Protein AF-A0A3P8K5X1-F1 (afdb_monomer)

Structure (mmCIF, N/CA/C/O backbone):
data_AF-A0A3P8K5X1-F1
#
_entry.id   AF-A0A3P8K5X1-F1
#
loop_
_atom_site.group_PDB
_atom_site.id
_atom_site.type_symbol
_atom_site.label_atom_id
_atom_site.label_alt_id
_atom_site.label_comp_id
_atom_site.label_asym_id
_atom_site.label_entity_id
_atom_site.label_seq_id
_atom_site.pdbx_PDB_ins_code
_atom_site.Cartn_x
_atom_site.Cartn_y
_atom_site.Cartn_z
_atom_site.occupancy
_atom_site.B_iso_or_equiv
_atom_site.auth_seq_id
_atom_site.auth_comp_id
_atom_site.auth_asym_id
_atom_site.auth_atom_id
_atom_site.pdbx_PDB_model_num
ATOM 1 N N . MET A 1 1 ? 12.702 11.912 -9.765 1.00 84.62 1 MET A N 1
ATOM 2 C CA . MET A 1 1 ? 12.575 10.573 -9.159 1.00 84.62 1 MET A CA 1
ATOM 3 C C . MET A 1 1 ? 11.385 10.534 -8.195 1.00 84.62 1 MET A C 1
ATOM 5 O O . MET A 1 1 ? 11.272 11.452 -7.387 1.00 84.62 1 MET A O 1
ATOM 9 N N . LEU A 1 2 ? 10.455 9.578 -8.357 1.00 95.38 2 LEU A N 1
ATOM 10 C CA . LEU A 1 2 ? 9.297 9.379 -7.460 1.00 95.38 2 LEU A CA 1
ATOM 11 C C . LEU A 1 2 ? 9.594 8.255 -6.462 1.00 95.38 2 LEU A C 1
ATOM 13 O O . LEU A 1 2 ? 9.738 8.547 -5.280 1.00 95.38 2 LEU A O 1
ATOM 17 N N . ILE A 1 3 ? 9.732 7.032 -6.980 1.00 97.38 3 ILE A N 1
ATOM 18 C CA . ILE A 1 3 ? 10.021 5.813 -6.221 1.00 97.38 3 ILE A CA 1
ATOM 19 C C . ILE A 1 3 ? 11.475 5.850 -5.735 1.00 97.38 3 ILE A C 1
ATOM 21 O O . ILE A 1 3 ? 12.372 6.230 -6.494 1.00 97.38 3 ILE A O 1
ATOM 25 N N . ARG A 1 4 ? 11.687 5.474 -4.476 1.00 96.00 4 ARG A N 1
ATOM 26 C CA . ARG A 1 4 ? 12.969 5.297 -3.794 1.00 96.00 4 ARG A CA 1
ATOM 27 C C . ARG A 1 4 ? 12.962 3.920 -3.146 1.00 96.00 4 ARG A C 1
ATOM 29 O O . ARG A 1 4 ? 12.128 3.655 -2.287 1.00 96.00 4 ARG A O 1
ATOM 36 N N . LEU A 1 5 ? 13.900 3.075 -3.555 1.00 95.44 5 LEU A N 1
ATOM 37 C CA . LEU A 1 5 ? 14.100 1.748 -2.985 1.00 95.44 5 LEU A CA 1
ATOM 38 C C . LEU A 1 5 ? 15.454 1.725 -2.285 1.00 95.44 5 LEU A C 1
ATOM 40 O O . LEU A 1 5 ? 16.477 2.010 -2.908 1.00 95.44 5 LEU A O 1
ATOM 44 N N . TRP A 1 6 ? 15.446 1.402 -0.995 1.00 92.69 6 TRP A N 1
ATOM 45 C CA . TRP A 1 6 ? 16.658 1.050 -0.270 1.00 92.69 6 TRP A CA 1
ATOM 46 C C . TRP A 1 6 ? 16.921 -0.437 -0.502 1.00 92.69 6 TRP A C 1
ATOM 48 O O . TRP A 1 6 ? 16.157 -1.279 -0.034 1.00 92.69 6 TRP A O 1
ATOM 58 N N . LEU A 1 7 ? 17.982 -0.760 -1.239 1.00 94.00 7 LEU A N 1
ATOM 59 C CA . LEU A 1 7 ? 18.417 -2.139 -1.445 1.00 94.00 7 LEU A CA 1
ATOM 60 C C . LEU A 1 7 ? 19.593 -2.443 -0.520 1.00 94.00 7 LEU A C 1
ATOM 62 O O . LEU A 1 7 ? 20.529 -1.654 -0.421 1.00 94.00 7 LEU A O 1
ATOM 66 N N . ASP A 1 8 ? 19.536 -3.594 0.138 1.00 92.25 8 ASP A N 1
ATOM 67 C CA . ASP A 1 8 ? 20.637 -4.140 0.927 1.00 92.25 8 ASP A CA 1
ATOM 68 C C . ASP A 1 8 ? 21.119 -5.453 0.293 1.00 92.25 8 ASP A C 1
ATOM 70 O O . ASP A 1 8 ? 20.457 -6.030 -0.577 1.00 92.25 8 ASP A O 1
ATOM 74 N N . LYS A 1 9 ? 22.287 -5.931 0.719 1.00 94.00 9 LYS A N 1
ATOM 75 C CA . LYS A 1 9 ? 22.828 -7.225 0.304 1.00 94.00 9 LYS A CA 1
ATOM 76 C C . LYS A 1 9 ? 21.883 -8.367 0.684 1.00 94.00 9 LYS A C 1
ATOM 78 O O . LYS A 1 9 ? 21.103 -8.278 1.635 1.00 94.00 9 LYS A O 1
ATOM 83 N N . VAL A 1 10 ? 22.002 -9.475 -0.042 1.00 93.56 10 VAL A N 1
ATOM 84 C CA . VAL A 1 10 ? 21.248 -10.699 0.243 1.00 93.56 10 VAL A CA 1
ATOM 85 C C . VAL A 1 10 ? 21.581 -11.193 1.655 1.00 93.56 10 VAL A C 1
ATOM 87 O O . VAL A 1 10 ? 22.742 -11.446 1.967 1.00 93.56 10 VAL A O 1
ATOM 90 N N . GLN A 1 11 ? 20.556 -11.328 2.498 1.00 93.44 11 GLN A N 1
ATOM 91 C CA . GLN A 1 11 ? 20.700 -11.766 3.894 1.00 93.44 11 GLN A CA 1
ATOM 92 C C . GLN A 1 11 ? 20.500 -13.282 4.056 1.00 93.44 11 GLN A C 1
ATOM 94 O O . GLN A 1 11 ? 21.113 -13.905 4.919 1.00 93.44 11 GLN A O 1
ATOM 99 N N . ASP A 1 12 ? 19.647 -13.890 3.223 1.00 96.62 12 ASP A N 1
ATOM 100 C CA . ASP A 1 12 ? 19.344 -15.321 3.294 1.00 96.62 12 ASP A CA 1
ATOM 101 C C . ASP A 1 12 ? 20.444 -16.180 2.642 1.00 96.62 12 ASP A C 1
ATOM 103 O O . ASP A 1 12 ? 20.863 -15.934 1.507 1.00 96.62 12 ASP A O 1
ATOM 107 N N . LYS A 1 13 ? 20.889 -17.230 3.347 1.00 95.56 13 LYS A N 1
ATOM 108 C CA . LYS A 1 13 ? 21.985 -18.113 2.908 1.00 95.56 13 LYS A CA 1
ATOM 109 C C . LYS A 1 13 ? 21.650 -18.866 1.618 1.00 95.56 13 LYS A C 1
ATOM 111 O O . LYS A 1 13 ? 22.538 -19.073 0.788 1.00 95.56 13 LYS A O 1
ATOM 116 N N . THR A 1 14 ? 20.403 -19.299 1.452 1.00 95.81 14 THR A N 1
ATOM 117 C CA . THR A 1 14 ? 19.963 -20.081 0.287 1.00 95.81 14 THR A CA 1
ATOM 118 C C . THR A 1 14 ? 19.894 -19.196 -0.951 1.00 95.81 14 THR A C 1
ATOM 120 O O . THR A 1 14 ? 20.406 -19.575 -2.008 1.00 95.81 14 THR A O 1
ATOM 123 N N . ASN A 1 15 ? 19.350 -17.988 -0.806 1.00 94.75 15 ASN A N 1
ATOM 124 C CA . ASN A 1 15 ? 19.333 -16.976 -1.859 1.00 94.75 15 ASN A CA 1
ATOM 125 C C . ASN A 1 15 ? 20.752 -16.551 -2.244 1.00 94.75 15 ASN A C 1
ATOM 127 O O . ASN A 1 15 ? 21.066 -16.485 -3.429 1.00 94.75 15 ASN A O 1
ATOM 131 N N . PHE A 1 16 ? 21.640 -16.347 -1.265 1.00 95.62 16 PHE A N 1
ATOM 132 C CA . PHE A 1 16 ? 23.034 -15.992 -1.531 1.00 95.62 16 PHE A CA 1
ATOM 133 C C . PHE A 1 16 ? 23.770 -17.103 -2.290 1.00 95.62 16 PHE A C 1
ATOM 135 O O . PHE A 1 16 ? 24.444 -16.836 -3.283 1.00 95.62 16 PHE A O 1
ATOM 142 N N . ARG A 1 17 ? 23.589 -18.368 -1.883 1.00 94.94 17 ARG A N 1
ATOM 143 C CA . ARG A 1 17 ? 24.139 -19.521 -2.612 1.00 94.94 17 ARG A CA 1
ATOM 144 C C . ARG A 1 17 ? 23.609 -19.587 -4.045 1.00 94.94 17 ARG A C 1
ATOM 146 O O . ARG A 1 17 ? 24.391 -19.824 -4.957 1.00 94.94 17 ARG A O 1
ATOM 153 N N . SER A 1 18 ? 22.308 -19.391 -4.239 1.00 94.38 18 SER A N 1
ATOM 154 C CA . SER A 1 18 ? 21.679 -19.452 -5.565 1.00 94.38 18 SER A CA 1
ATOM 155 C C . SER A 1 18 ? 22.166 -18.324 -6.475 1.00 94.38 18 SER A C 1
ATOM 157 O O . SER A 1 18 ? 22.470 -18.577 -7.634 1.00 94.38 18 SER A O 1
ATOM 159 N N . MET A 1 19 ? 22.328 -17.113 -5.933 1.00 94.12 19 MET A N 1
ATOM 160 C CA . MET A 1 19 ? 22.899 -15.964 -6.642 1.00 94.12 19 MET A CA 1
ATOM 161 C C . MET A 1 19 ? 24.331 -16.247 -7.116 1.00 94.12 19 MET A C 1
ATOM 163 O O . MET A 1 19 ? 24.643 -16.003 -8.274 1.00 94.12 19 MET A O 1
ATOM 167 N N . LEU A 1 20 ? 25.189 -16.808 -6.255 1.00 93.31 20 LEU A N 1
ATOM 168 C CA . LEU A 1 20 ? 26.582 -17.119 -6.609 1.00 93.31 20 LEU A CA 1
ATOM 169 C C . LEU A 1 20 ? 26.726 -18.254 -7.630 1.00 93.31 20 LEU A C 1
ATOM 171 O O . LEU A 1 20 ? 27.708 -18.295 -8.363 1.00 93.31 20 LEU A O 1
ATOM 175 N N . LEU A 1 21 ? 25.789 -19.203 -7.636 1.00 93.75 21 LEU A N 1
ATOM 176 C CA . LEU A 1 21 ? 25.808 -20.356 -8.538 1.00 93.75 21 LEU A CA 1
ATOM 177 C C . LEU A 1 21 ? 24.990 -20.128 -9.816 1.00 93.75 21 LEU A C 1
ATOM 179 O O . LEU A 1 21 ? 24.905 -21.039 -10.641 1.00 93.75 21 LEU A O 1
ATOM 183 N N . SER A 1 22 ? 24.368 -18.956 -9.972 1.00 88.69 22 SER A N 1
ATOM 184 C CA . SER A 1 22 ? 23.556 -18.640 -11.143 1.00 88.69 22 SER A CA 1
ATOM 185 C C . SER A 1 22 ? 24.415 -18.675 -12.406 1.00 88.69 22 SER A C 1
ATOM 187 O O . SER A 1 22 ? 25.431 -17.995 -12.501 1.00 88.69 22 SER A O 1
ATOM 189 N N . GLN A 1 23 ? 23.991 -19.476 -13.383 1.00 82.88 23 GLN A N 1
ATOM 190 C CA . GLN A 1 23 ? 24.586 -19.533 -14.724 1.00 82.88 23 GLN A CA 1
ATOM 191 C C . GLN A 1 23 ? 23.787 -18.707 -15.738 1.00 82.88 23 GLN A C 1
ATOM 193 O O . GLN A 1 23 ? 24.008 -18.816 -16.942 1.00 82.88 23 GLN A O 1
ATOM 198 N N . GLN A 1 24 ? 22.811 -17.931 -15.266 1.00 83.69 24 GLN A N 1
ATOM 199 C CA . GLN A 1 24 ? 21.985 -17.109 -16.132 1.00 83.69 24 GLN A CA 1
ATOM 200 C C . GLN A 1 24 ? 22.828 -15.965 -16.701 1.00 83.69 24 GLN A C 1
ATOM 202 O O . GLN A 1 24 ? 23.460 -15.225 -15.952 1.00 83.69 24 GLN A O 1
ATOM 207 N N . ASP A 1 25 ? 22.836 -15.831 -18.026 1.00 86.31 25 ASP A N 1
ATOM 208 C CA . ASP A 1 25 ? 23.504 -14.719 -18.695 1.00 86.31 25 ASP A CA 1
ATOM 209 C C . ASP A 1 25 ? 22.714 -13.427 -18.461 1.00 86.31 25 ASP A C 1
ATOM 211 O O . ASP A 1 25 ? 21.602 -13.268 -18.975 1.00 86.31 25 ASP A O 1
ATOM 215 N N . GLU A 1 26 ? 23.295 -12.507 -17.691 1.00 85.69 26 GLU A N 1
ATOM 216 C CA . GLU A 1 26 ? 22.693 -11.213 -17.354 1.00 85.69 26 GLU A CA 1
ATOM 217 C C . GLU A 1 26 ? 22.470 -10.312 -18.580 1.00 85.69 26 GLU A C 1
ATOM 219 O O . GLU A 1 26 ? 21.632 -9.414 -18.528 1.00 85.69 26 GLU A O 1
ATOM 224 N N . ASN A 1 27 ? 23.179 -10.555 -19.690 1.00 89.12 27 ASN A N 1
ATOM 225 C CA . ASN A 1 27 ? 23.036 -9.770 -20.920 1.00 89.12 27 ASN A CA 1
ATOM 226 C C . ASN A 1 27 ? 22.017 -10.365 -21.901 1.00 89.12 27 ASN A C 1
ATOM 228 O O . ASN A 1 27 ? 21.665 -9.725 -22.895 1.00 89.12 27 ASN A O 1
ATOM 232 N N . SER A 1 28 ? 21.544 -11.586 -21.646 1.00 91.94 28 SER A N 1
ATOM 233 C CA . SER A 1 28 ? 20.501 -12.211 -22.454 1.00 91.94 28 SER A CA 1
ATOM 234 C C . SER A 1 28 ? 19.132 -11.626 -22.103 1.00 91.94 28 SER A C 1
ATOM 236 O O . SER A 1 28 ? 18.877 -11.285 -20.952 1.00 91.94 28 SER A O 1
ATOM 238 N N . ASN A 1 29 ? 18.230 -11.497 -23.082 1.00 90.75 29 ASN A N 1
ATOM 239 C CA . ASN A 1 29 ? 16.860 -11.058 -22.813 1.00 90.75 29 ASN A CA 1
ATOM 240 C C . ASN A 1 29 ? 16.024 -12.251 -22.315 1.00 90.75 29 ASN A C 1
ATOM 242 O O . ASN A 1 29 ? 15.713 -13.134 -23.120 1.00 90.75 29 ASN A O 1
ATOM 246 N N . PRO A 1 30 ? 15.614 -12.285 -21.033 1.00 92.75 30 PRO A N 1
ATOM 247 C CA . PRO A 1 30 ? 14.856 -13.406 -20.494 1.00 92.75 30 PRO A CA 1
ATOM 248 C C . PRO A 1 30 ? 13.351 -13.304 -20.793 1.00 92.75 30 PRO A C 1
ATOM 250 O O . PRO A 1 30 ? 12.609 -14.226 -20.462 1.00 92.75 30 PRO A O 1
ATOM 253 N N . VAL A 1 31 ? 12.869 -12.187 -21.359 1.00 94.75 31 VAL A N 1
ATOM 254 C CA . VAL A 1 31 ? 11.436 -11.891 -21.499 1.00 94.75 31 VAL A CA 1
ATOM 255 C C . VAL A 1 31 ? 10.894 -12.424 -22.834 1.00 94.75 31 VAL A C 1
ATOM 257 O O . VAL A 1 31 ? 11.310 -11.941 -23.894 1.00 94.75 31 VAL A O 1
ATOM 260 N N . PRO A 1 32 ? 9.922 -13.362 -22.817 1.00 96.50 32 PRO A N 1
ATOM 261 C CA . PRO A 1 32 ? 9.252 -13.843 -24.023 1.00 96.50 32 PRO A CA 1
ATOM 262 C C . PRO A 1 32 ? 8.650 -12.704 -24.850 1.00 96.50 32 PRO A C 1
ATOM 264 O O . PRO A 1 32 ? 8.060 -11.783 -24.291 1.00 96.50 32 PRO A O 1
ATOM 267 N N . VAL A 1 33 ? 8.716 -12.808 -26.182 1.00 96.00 33 VAL A N 1
ATOM 268 C CA . VAL A 1 33 ? 8.205 -11.777 -27.111 1.00 96.00 33 VAL A CA 1
ATOM 269 C C . VAL A 1 33 ? 6.735 -11.436 -26.846 1.00 96.00 33 VAL A C 1
ATOM 271 O O . VAL A 1 33 ? 6.368 -10.270 -26.880 1.00 96.00 33 VAL A O 1
ATOM 274 N N . ALA A 1 34 ? 5.911 -12.428 -26.498 1.00 97.06 34 ALA A N 1
ATOM 275 C CA . ALA A 1 34 ? 4.490 -12.229 -26.202 1.00 97.06 34 ALA A CA 1
ATOM 276 C C . ALA A 1 34 ? 4.207 -11.395 -24.933 1.00 97.06 34 ALA A C 1
ATOM 278 O O . ALA A 1 34 ? 3.078 -10.959 -24.748 1.00 97.06 34 ALA A O 1
ATOM 279 N N . LEU A 1 35 ? 5.198 -11.198 -24.053 1.00 97.31 35 LEU A N 1
ATOM 280 C CA . LEU A 1 35 ? 5.087 -10.351 -22.856 1.00 97.31 35 LEU A CA 1
ATOM 281 C C . LEU A 1 35 ? 5.729 -8.969 -23.051 1.00 97.31 35 LEU A C 1
ATOM 283 O O . LEU A 1 35 ? 5.704 -8.145 -22.136 1.00 97.31 35 LEU A O 1
ATOM 287 N N . GLN A 1 36 ? 6.352 -8.718 -24.204 1.00 97.31 36 GLN A N 1
ATOM 288 C CA . GLN A 1 36 ? 6.986 -7.437 -24.482 1.00 97.31 36 GLN A CA 1
ATOM 289 C C . GLN A 1 36 ? 5.924 -6.407 -24.852 1.00 97.31 36 GLN A C 1
ATOM 291 O O . GLN A 1 36 ? 5.116 -6.622 -25.748 1.00 97.31 36 GLN A O 1
ATOM 296 N N . VAL A 1 37 ? 5.961 -5.273 -24.160 1.00 97.50 37 VAL A N 1
ATOM 297 C CA . VAL A 1 37 ? 5.029 -4.166 -24.369 1.00 97.50 37 VAL A CA 1
ATOM 298 C C . VAL A 1 37 ? 5.421 -3.405 -25.632 1.00 97.50 37 VAL A C 1
ATOM 300 O O . VAL A 1 37 ? 6.543 -2.903 -25.743 1.00 97.50 37 VAL A O 1
ATOM 303 N N . SER A 1 38 ? 4.490 -3.291 -26.572 1.00 98.12 38 SER A N 1
ATOM 304 C CA . SER A 1 38 ? 4.658 -2.502 -27.790 1.00 98.12 38 SER A CA 1
ATOM 305 C C . SER A 1 38 ? 4.591 -0.993 -27.517 1.00 98.12 38 SER A C 1
ATOM 307 O O . SER A 1 38 ? 4.082 -0.526 -26.495 1.00 98.12 38 SER A O 1
ATOM 309 N N . SER A 1 39 ? 5.087 -0.185 -28.458 1.00 98.12 39 SER A N 1
ATOM 310 C CA . SER A 1 39 ? 4.997 1.279 -28.354 1.00 98.12 39 SER A CA 1
ATOM 311 C C . SER A 1 39 ? 3.552 1.788 -28.370 1.00 98.12 39 SER A C 1
ATOM 313 O O . SER A 1 39 ? 3.257 2.791 -27.721 1.00 98.12 39 SER A O 1
ATOM 315 N N . GLU A 1 40 ? 2.664 1.098 -29.088 1.00 98.31 40 GLU A N 1
ATOM 316 C CA . GLU A 1 40 ? 1.239 1.426 -29.159 1.00 98.31 40 GLU A CA 1
ATOM 317 C C . GLU A 1 40 ? 0.547 1.158 -27.819 1.00 98.31 40 GLU A C 1
ATOM 319 O O . GLU A 1 40 ? -0.075 2.065 -27.268 1.00 98.31 40 GLU A O 1
ATOM 324 N N . GLU A 1 41 ? 0.753 -0.027 -27.233 1.00 98.12 41 GLU A N 1
ATOM 325 C CA . GLU A 1 41 ? 0.243 -0.362 -25.896 1.00 98.12 41 GLU A CA 1
ATOM 326 C C . GLU A 1 41 ? 0.755 0.619 -24.844 1.00 98.12 41 GLU A C 1
ATOM 328 O O . GLU A 1 41 ? -0.024 1.167 -24.066 1.00 98.12 41 GLU A O 1
ATOM 333 N N . PHE A 1 42 ? 2.060 0.909 -24.850 1.00 98.19 42 PHE A N 1
ATOM 334 C CA . PHE A 1 42 ? 2.645 1.849 -23.901 1.00 98.19 42 PHE A CA 1
ATOM 335 C C . PHE A 1 42 ? 2.001 3.239 -23.993 1.00 98.19 42 PHE A C 1
ATOM 337 O O . PHE A 1 42 ? 1.688 3.836 -22.959 1.00 98.19 42 PHE A O 1
ATOM 344 N N . ALA A 1 43 ? 1.805 3.758 -25.211 1.00 98.00 43 ALA A N 1
ATOM 345 C CA . ALA A 1 43 ? 1.183 5.059 -25.439 1.00 98.00 43 ALA A CA 1
ATOM 346 C C . ALA A 1 43 ? -0.292 5.070 -25.011 1.00 98.00 43 ALA A C 1
ATOM 348 O O . ALA A 1 43 ? -0.723 6.022 -24.353 1.00 98.00 43 ALA A O 1
ATOM 349 N N . GLN A 1 44 ? -1.032 4.004 -25.324 1.00 98.25 44 GLN A N 1
ATOM 350 C CA . GLN A 1 44 ? -2.433 3.847 -24.945 1.00 98.25 44 GLN A CA 1
ATOM 351 C C . GLN A 1 44 ? -2.593 3.811 -23.419 1.00 98.25 44 GLN A C 1
ATOM 353 O O . GLN A 1 44 ? -3.349 4.600 -22.848 1.00 98.25 44 GLN A O 1
ATOM 358 N N . TRP A 1 45 ? -1.785 3.008 -22.724 1.00 98.44 45 TRP A N 1
ATOM 359 C CA . TRP A 1 45 ? -1.851 2.894 -21.267 1.00 98.44 45 TRP A CA 1
ATOM 360 C C . TRP A 1 45 ? -1.543 4.209 -20.547 1.00 98.44 45 TRP A C 1
ATOM 362 O O . TRP A 1 45 ? -2.068 4.444 -19.462 1.00 98.44 45 TRP A O 1
ATOM 372 N N . GLN A 1 46 ? -0.742 5.116 -21.127 1.00 97.81 46 GLN A N 1
ATOM 373 C CA . GLN A 1 46 ? -0.543 6.441 -20.519 1.00 97.81 46 GLN A CA 1
ATOM 374 C C . GLN A 1 46 ? -1.846 7.238 -20.396 1.00 97.81 46 GLN A C 1
ATOM 376 O O . GLN A 1 46 ? -1.974 8.035 -19.459 1.00 97.81 46 GLN A O 1
ATOM 381 N N . GLN A 1 47 ? -2.776 7.049 -21.334 1.00 96.69 47 GLN A N 1
ATOM 382 C CA . GLN A 1 47 ? -4.094 7.673 -21.318 1.00 96.69 47 GLN A CA 1
ATOM 383 C C . GLN A 1 47 ? -5.020 6.905 -20.373 1.00 96.69 47 GLN A C 1
ATOM 385 O O . GLN A 1 47 ? -5.601 7.515 -19.474 1.00 96.69 47 GLN A O 1
ATOM 390 N N . ASP A 1 48 ? -5.065 5.578 -20.483 1.00 98.12 48 ASP A N 1
ATOM 391 C CA . ASP A 1 48 ? -5.967 4.736 -19.686 1.00 98.12 48 ASP A CA 1
ATOM 392 C C . ASP A 1 48 ? -5.684 4.835 -18.180 1.00 98.12 48 ASP A C 1
ATOM 394 O O . ASP A 1 48 ? -6.605 4.995 -17.379 1.00 98.12 48 ASP A O 1
ATOM 398 N N . ILE A 1 49 ? -4.404 4.861 -17.784 1.00 98.56 49 ILE A N 1
ATOM 399 C CA . ILE A 1 49 ? -3.987 5.061 -16.387 1.00 98.56 49 ILE A CA 1
ATOM 400 C C . ILE A 1 49 ? -4.558 6.370 -15.829 1.00 98.56 49 ILE A C 1
ATOM 402 O O . ILE A 1 49 ? -4.963 6.428 -14.671 1.00 98.56 49 ILE A O 1
ATOM 406 N N . SER A 1 50 ? -4.620 7.434 -16.633 1.00 96.19 50 SER A N 1
ATOM 407 C CA . SER A 1 50 ? -5.162 8.717 -16.171 1.00 96.19 50 SER A CA 1
ATOM 408 C C . SER A 1 50 ? -6.673 8.678 -15.920 1.00 96.19 50 SER A C 1
ATOM 410 O O . SER A 1 50 ? -7.167 9.474 -15.119 1.00 96.19 50 SER A O 1
ATOM 412 N N . GLY A 1 51 ? -7.382 7.736 -16.553 1.00 97.25 51 GLY A N 1
ATOM 413 C CA . GLY A 1 51 ? -8.815 7.509 -16.377 1.00 97.25 51 GLY A CA 1
ATOM 414 C C . GLY A 1 51 ? -9.184 6.741 -15.104 1.00 97.25 51 GLY A C 1
ATOM 415 O O . GLY A 1 51 ? -10.350 6.759 -14.709 1.00 97.25 51 GLY A O 1
ATOM 416 N N . VAL A 1 52 ? -8.218 6.108 -14.428 1.00 98.62 52 VAL A N 1
ATOM 417 C CA . VAL A 1 52 ? -8.455 5.394 -13.164 1.00 98.62 52 VAL A CA 1
ATOM 418 C C . VAL A 1 52 ? -8.864 6.374 -12.066 1.00 98.62 52 VAL A C 1
ATOM 420 O O . VAL A 1 52 ? -8.167 7.353 -11.786 1.00 98.62 52 VAL A O 1
ATOM 423 N N . LYS A 1 53 ? -9.983 6.105 -11.398 1.00 98.38 53 LYS A N 1
ATOM 424 C CA . LYS A 1 53 ? -10.604 7.049 -10.462 1.00 98.38 53 LYS A CA 1
ATOM 425 C C . LYS A 1 53 ? -10.007 6.947 -9.059 1.00 98.38 53 LYS A C 1
ATOM 427 O O . LYS A 1 53 ? -9.800 5.856 -8.527 1.00 98.38 53 LYS A O 1
ATOM 432 N N . LEU A 1 54 ? -9.811 8.101 -8.425 1.00 98.12 54 LEU A N 1
ATOM 433 C CA . LEU A 1 54 ? -9.615 8.208 -6.981 1.00 98.12 54 LEU A CA 1
ATOM 434 C C . LEU A 1 54 ? -10.991 8.354 -6.323 1.00 98.12 54 LEU A C 1
ATOM 436 O O . LEU A 1 54 ? -11.646 9.376 -6.493 1.00 98.12 54 LEU A O 1
ATOM 440 N N . THR A 1 55 ? -11.437 7.329 -5.603 1.00 97.75 55 THR A N 1
ATOM 441 C CA . THR A 1 55 ? -12.702 7.366 -4.851 1.00 97.75 55 THR A CA 1
ATOM 442 C C . THR A 1 55 ? -12.567 8.207 -3.583 1.00 97.75 55 THR A C 1
ATOM 444 O O . THR A 1 55 ? -11.497 8.188 -2.969 1.00 97.75 55 THR A O 1
ATOM 447 N N . ASP A 1 56 ? -13.661 8.811 -3.116 1.00 98.00 56 ASP A N 1
ATOM 448 C CA . ASP A 1 56 ? -13.696 9.622 -1.889 1.00 98.00 56 ASP A CA 1
ATOM 449 C C . ASP A 1 56 ? -13.121 8.884 -0.672 1.00 98.00 56 ASP A C 1
ATOM 451 O O . ASP A 1 56 ? -12.291 9.424 0.049 1.00 98.00 56 ASP A O 1
ATOM 455 N N . SER A 1 57 ? -13.454 7.602 -0.486 1.00 96.44 57 SER A N 1
ATOM 456 C CA . SER A 1 57 ? -12.934 6.812 0.639 1.00 96.44 57 SER A CA 1
ATOM 457 C C . SER A 1 57 ? -11.409 6.679 0.640 1.00 96.44 57 SER A C 1
ATOM 459 O O . SER A 1 57 ? -10.790 6.654 1.698 1.00 96.44 57 SER A O 1
ATOM 461 N N . VAL A 1 58 ? -10.789 6.584 -0.539 1.00 98.25 58 VAL A N 1
ATOM 462 C CA . VAL A 1 58 ? -9.324 6.518 -0.665 1.00 98.25 58 VAL A CA 1
ATOM 463 C C . VAL A 1 58 ? -8.716 7.913 -0.548 1.00 98.25 58 VAL A C 1
ATOM 465 O O . VAL A 1 58 ? -7.653 8.057 0.051 1.00 98.25 58 VAL A O 1
ATOM 468 N N . PHE A 1 59 ? -9.391 8.943 -1.064 1.00 98.50 59 PHE A N 1
ATOM 469 C CA . PHE A 1 59 ? -8.989 10.331 -0.857 1.00 98.50 59 PHE A CA 1
ATOM 470 C C . PHE A 1 59 ? -8.911 10.676 0.636 1.00 98.50 59 PHE A C 1
ATOM 472 O O . PHE A 1 59 ? -7.891 11.209 1.066 1.00 98.50 59 PHE A O 1
ATOM 479 N N . GLU A 1 60 ? -9.913 10.298 1.433 1.00 98.38 60 GLU A N 1
ATOM 480 C CA . GLU A 1 60 ? -9.911 10.525 2.884 1.00 98.38 60 GLU A CA 1
ATOM 481 C C . GLU A 1 60 ? -8.709 9.862 3.572 1.00 98.38 60 GLU A C 1
ATOM 483 O O . GLU A 1 60 ? -8.055 10.484 4.406 1.00 98.38 60 GLU A O 1
ATOM 488 N N . LEU A 1 61 ? -8.332 8.640 3.172 1.00 98.44 61 LEU A N 1
ATOM 489 C CA . LEU A 1 61 ? -7.133 7.969 3.696 1.00 98.44 61 LEU A CA 1
ATOM 490 C C . LEU A 1 61 ? -5.841 8.712 3.319 1.00 98.44 61 LEU A C 1
ATOM 492 O O . LEU A 1 61 ? -4.950 8.877 4.153 1.00 98.44 61 LEU A O 1
ATOM 496 N N . VAL A 1 62 ? -5.734 9.183 2.071 1.00 98.19 62 VAL A N 1
ATOM 497 C CA . VAL A 1 62 ? -4.588 9.984 1.603 1.00 98.19 62 VAL A CA 1
ATOM 498 C C . VAL A 1 62 ? -4.502 11.302 2.371 1.00 98.19 62 VAL A C 1
ATOM 500 O O . VAL A 1 62 ? -3.416 11.709 2.789 1.00 98.19 62 VAL A O 1
ATOM 503 N N . TYR A 1 63 ? -5.637 11.967 2.576 1.00 98.06 63 TYR A N 1
ATOM 504 C CA . TYR A 1 63 ? -5.705 13.226 3.302 1.00 98.06 63 TYR A CA 1
ATOM 505 C C . TYR A 1 63 ? -5.377 13.041 4.788 1.00 98.06 63 TYR A C 1
ATOM 507 O O . TYR A 1 63 ? -4.584 13.807 5.338 1.00 98.06 63 TYR A O 1
ATOM 515 N N . GLN A 1 64 ? -5.884 11.977 5.415 1.00 97.06 64 GLN A N 1
ATOM 516 C CA . GLN A 1 64 ? -5.533 11.600 6.781 1.00 97.06 64 GLN A CA 1
ATOM 517 C C . GLN A 1 64 ? -4.020 11.382 6.924 1.00 97.06 64 GLN A C 1
ATOM 519 O O . GLN A 1 64 ? -3.413 11.917 7.852 1.00 97.06 64 GLN A O 1
ATOM 524 N N . LEU A 1 65 ? -3.389 10.660 5.990 1.00 97.06 65 LEU A N 1
ATOM 525 C CA . LEU A 1 65 ? -1.937 10.460 5.992 1.00 97.06 65 LEU A CA 1
ATOM 526 C C . LEU A 1 65 ? -1.175 11.784 5.844 1.00 97.06 65 LEU A C 1
ATOM 528 O O . LEU A 1 65 ? -0.202 12.019 6.559 1.00 97.06 65 LEU A O 1
ATOM 532 N N . ARG A 1 66 ? -1.620 12.671 4.943 1.00 96.88 66 ARG A N 1
ATOM 533 C CA . ARG A 1 66 ? -1.035 14.011 4.781 1.00 96.88 66 ARG A CA 1
ATOM 534 C C . ARG A 1 66 ? -1.081 14.799 6.090 1.00 96.88 66 ARG A C 1
ATOM 536 O O . ARG A 1 66 ? -0.054 15.328 6.503 1.00 96.88 66 ARG A O 1
ATOM 543 N N . GLN A 1 67 ? -2.236 14.841 6.750 1.00 95.81 67 GLN A N 1
ATOM 544 C CA . GLN A 1 67 ? -2.400 15.532 8.031 1.00 95.81 67 GLN A CA 1
ATOM 545 C C . GLN A 1 67 ? -1.507 14.925 9.122 1.00 95.81 67 GLN A C 1
ATOM 547 O O . GLN A 1 67 ? -0.832 15.651 9.846 1.00 95.81 67 GLN A O 1
ATOM 552 N N . GLN A 1 68 ? -1.424 13.593 9.203 1.00 93.75 68 GLN A N 1
ATOM 553 C CA . GLN A 1 68 ? -0.535 12.921 10.155 1.00 93.75 68 GLN A CA 1
ATOM 554 C C . GLN A 1 68 ? 0.932 13.313 9.948 1.00 93.75 68 GLN A C 1
ATOM 556 O O . GLN A 1 68 ? 1.633 13.569 10.926 1.00 93.75 68 GLN A O 1
ATOM 561 N N . LEU A 1 69 ? 1.383 13.426 8.696 1.00 93.25 69 LEU A N 1
ATOM 562 C CA . LEU A 1 69 ? 2.732 13.898 8.382 1.00 93.25 69 LEU A CA 1
ATOM 563 C C . LEU A 1 69 ? 2.929 15.362 8.795 1.00 93.25 69 LEU A C 1
ATOM 565 O O . LEU A 1 69 ? 3.939 15.682 9.405 1.00 93.25 69 LEU A O 1
ATOM 569 N N . GLU A 1 70 ? 1.963 16.243 8.534 1.00 92.00 70 GLU A N 1
ATOM 570 C CA . GLU A 1 70 ? 2.058 17.666 8.902 1.00 92.00 70 GLU A CA 1
ATOM 571 C C . GLU A 1 70 ? 2.119 17.889 10.427 1.00 92.00 70 GLU A C 1
ATOM 573 O O . GLU A 1 70 ? 2.758 18.835 10.885 1.00 92.00 70 GLU A O 1
ATOM 578 N N . THR A 1 71 ? 1.508 17.009 11.228 1.00 91.12 71 THR A N 1
ATOM 579 C CA . THR A 1 71 ? 1.530 17.117 12.702 1.00 91.12 71 THR A CA 1
ATOM 580 C C . THR A 1 71 ? 2.794 16.570 13.367 1.00 91.12 71 THR A C 1
ATOM 582 O O . THR A 1 71 ? 3.040 16.859 14.539 1.00 91.12 71 THR A O 1
ATOM 585 N N . GLN A 1 72 ? 3.602 15.776 12.661 1.00 89.19 72 GLN A N 1
ATOM 586 C CA . GLN A 1 72 ? 4.774 15.133 13.247 1.00 89.19 72 GLN A CA 1
ATOM 587 C C . GLN A 1 72 ? 6.053 15.959 13.033 1.00 89.19 72 GLN A C 1
ATOM 589 O O . GLN A 1 72 ? 6.480 16.131 11.893 1.00 89.19 72 GLN A O 1
ATOM 594 N N . PRO A 1 73 ? 6.757 16.391 14.101 1.00 84.81 73 PRO A N 1
ATOM 595 C CA . PRO A 1 73 ? 7.938 17.256 13.976 1.00 84.81 73 PRO A CA 1
ATOM 596 C C . PRO A 1 73 ? 9.091 16.671 13.150 1.00 84.81 73 PRO A C 1
ATOM 598 O O . PRO A 1 73 ? 9.889 17.416 12.593 1.00 84.81 73 PRO A O 1
ATOM 601 N N . LYS A 1 74 ? 9.199 15.337 13.097 1.00 84.56 74 LYS A N 1
ATOM 602 C CA . LYS A 1 74 ? 10.244 14.606 12.361 1.00 84.56 74 LYS A CA 1
ATOM 603 C C . LYS A 1 74 ? 9.771 14.082 11.003 1.00 84.56 74 LYS A C 1
ATOM 605 O O . LYS A 1 74 ? 10.486 13.319 10.358 1.00 84.56 74 LYS A O 1
ATOM 610 N N . ALA A 1 75 ? 8.556 14.423 10.579 1.00 89.56 75 ALA A N 1
ATOM 611 C CA . ALA A 1 75 ? 8.040 13.934 9.315 1.00 89.56 75 ALA A CA 1
ATOM 612 C C . ALA A 1 75 ? 8.743 14.588 8.120 1.00 89.56 75 ALA A C 1
ATOM 614 O O . ALA A 1 75 ? 9.088 15.772 8.156 1.00 89.56 75 ALA A O 1
ATOM 615 N N . PRO A 1 76 ? 8.932 13.835 7.024 1.00 90.94 76 PRO A N 1
ATOM 616 C CA . PRO A 1 76 ? 9.467 14.399 5.801 1.00 90.94 76 PRO A CA 1
ATOM 617 C C . PRO A 1 76 ? 8.492 15.418 5.206 1.00 90.94 76 PRO A C 1
ATOM 619 O O . PRO A 1 76 ? 7.290 15.167 5.111 1.00 90.94 76 PRO A O 1
ATOM 622 N N . TYR A 1 77 ? 9.017 16.529 4.691 1.00 93.31 77 TYR A N 1
ATOM 623 C CA . TYR A 1 77 ? 8.219 17.415 3.851 1.00 93.31 77 TYR A CA 1
ATOM 624 C C . TYR A 1 77 ? 7.848 16.715 2.531 1.00 93.31 77 TYR A C 1
ATOM 626 O O . TYR A 1 77 ? 8.714 16.306 1.747 1.00 93.31 77 TYR A O 1
ATOM 634 N N . VAL A 1 78 ? 6.545 16.616 2.254 1.00 95.88 78 VAL A N 1
ATOM 635 C CA . VAL A 1 78 ? 6.000 16.051 1.013 1.00 95.88 78 VAL A CA 1
ATOM 636 C C . VAL A 1 78 ? 5.287 17.149 0.230 1.00 95.88 78 VAL A C 1
ATOM 638 O O . VAL A 1 78 ? 4.192 17.573 0.584 1.00 95.88 78 VAL A O 1
ATOM 641 N N . SER A 1 79 ? 5.890 17.590 -0.874 1.00 96.06 79 SER A N 1
ATOM 642 C CA . SER A 1 79 ? 5.286 18.614 -1.734 1.00 96.06 79 SER A CA 1
ATOM 643 C C . SER A 1 79 ? 4.047 18.113 -2.481 1.00 96.06 79 SER A C 1
ATOM 645 O O . SER A 1 79 ? 3.959 16.938 -2.847 1.00 96.06 79 SER A O 1
ATOM 647 N N . ASP A 1 80 ? 3.140 19.028 -2.834 1.00 97.25 80 ASP A N 1
ATOM 648 C CA . ASP A 1 80 ? 1.943 18.720 -3.635 1.00 97.25 80 ASP A CA 1
ATOM 649 C C . ASP A 1 80 ? 2.296 18.042 -4.970 1.00 97.25 80 ASP A C 1
ATOM 651 O O . ASP A 1 80 ? 1.618 17.121 -5.430 1.00 97.25 80 ASP A O 1
ATOM 655 N N . ARG A 1 81 ? 3.428 18.425 -5.579 1.00 97.12 81 ARG A N 1
ATOM 656 C CA . ARG A 1 81 ? 3.957 17.756 -6.777 1.00 97.12 81 ARG A CA 1
ATOM 657 C C . ARG A 1 81 ? 4.255 16.277 -6.520 1.00 97.12 81 ARG A C 1
ATOM 659 O O . ARG A 1 81 ? 4.019 15.456 -7.407 1.00 97.12 81 ARG A O 1
ATOM 666 N N . ARG A 1 82 ? 4.809 15.924 -5.354 1.00 97.75 82 ARG A N 1
ATOM 667 C CA . ARG A 1 82 ? 5.108 14.529 -4.994 1.00 97.75 82 ARG A CA 1
ATOM 668 C C . ARG A 1 82 ? 3.816 13.741 -4.790 1.00 97.75 82 ARG A C 1
ATOM 670 O O . ARG A 1 82 ? 3.713 12.667 -5.372 1.00 97.75 82 ARG A O 1
ATOM 677 N N . TRP A 1 83 ? 2.828 14.308 -4.096 1.00 97.81 83 TRP A N 1
ATOM 678 C CA . TRP A 1 83 ? 1.490 13.720 -3.966 1.00 97.81 83 TRP A CA 1
ATOM 679 C C . TRP A 1 83 ? 0.845 13.450 -5.326 1.00 97.81 83 TRP A C 1
ATOM 681 O O . TRP A 1 83 ? 0.498 12.311 -5.626 1.00 97.81 83 TRP A O 1
ATOM 691 N N . LYS A 1 84 ? 0.789 14.456 -6.208 1.00 97.44 84 LYS A N 1
ATOM 692 C CA . LYS A 1 84 ? 0.207 14.310 -7.553 1.00 97.44 84 LYS A CA 1
ATOM 693 C C . LYS A 1 84 ? 0.888 13.207 -8.370 1.00 97.44 84 LYS A C 1
ATOM 695 O O . LYS A 1 84 ? 0.225 12.449 -9.072 1.00 97.44 84 LYS A O 1
ATOM 700 N N . LYS A 1 85 ? 2.217 13.092 -8.275 1.00 97.94 85 LYS A N 1
ATOM 701 C CA . LYS A 1 85 ? 2.965 12.016 -8.941 1.00 97.94 85 LYS A CA 1
ATOM 702 C C . LYS A 1 85 ? 2.718 10.645 -8.312 1.00 97.94 85 LYS A C 1
ATOM 704 O O . LYS A 1 85 ? 2.658 9.672 -9.054 1.00 97.94 85 LYS A O 1
ATOM 709 N N . ALA A 1 86 ? 2.588 10.571 -6.989 1.00 98.31 86 ALA A N 1
ATOM 710 C CA . ALA A 1 86 ? 2.271 9.335 -6.286 1.00 98.31 86 ALA A CA 1
ATOM 711 C C . ALA A 1 86 ? 0.888 8.812 -6.688 1.00 98.31 86 ALA A C 1
ATOM 713 O O . ALA A 1 86 ? 0.779 7.643 -7.028 1.00 98.31 86 ALA A O 1
ATOM 714 N N . ILE A 1 87 ? -0.127 9.679 -6.792 1.00 98.19 87 ILE A N 1
ATOM 715 C CA . ILE A 1 87 ? -1.459 9.278 -7.277 1.00 98.19 87 ILE A CA 1
ATOM 716 C C . ILE A 1 87 ? -1.387 8.639 -8.667 1.00 98.19 87 ILE A C 1
ATOM 718 O O . ILE A 1 87 ? -1.984 7.589 -8.866 1.00 98.19 87 ILE A O 1
ATOM 722 N N . ARG A 1 88 ? -0.590 9.182 -9.599 1.00 98.25 88 ARG A N 1
ATOM 723 C CA . ARG A 1 88 ? -0.400 8.550 -10.919 1.00 98.25 88 ARG A CA 1
ATOM 724 C C . ARG A 1 88 ? 0.196 7.137 -10.825 1.00 98.25 88 ARG A C 1
ATOM 726 O O . ARG A 1 88 ? -0.154 6.279 -11.627 1.00 98.25 88 ARG A O 1
ATOM 733 N N . LEU A 1 89 ? 1.079 6.8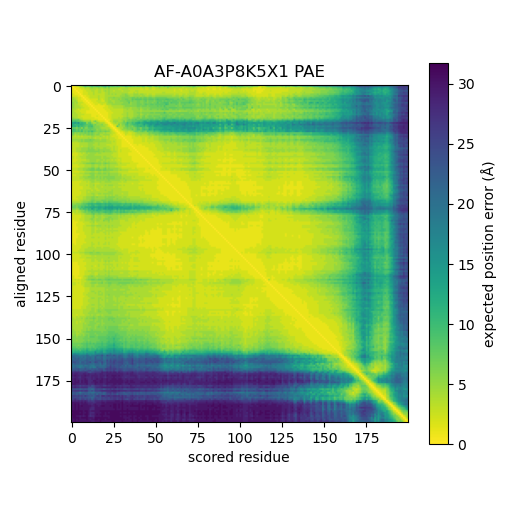83 -9.857 1.00 98.62 89 LEU A N 1
ATOM 734 C CA . LEU A 1 89 ? 1.599 5.536 -9.597 1.00 98.62 89 LEU A CA 1
ATOM 735 C C . LEU A 1 89 ? 0.508 4.611 -9.036 1.00 98.62 89 LEU A C 1
ATOM 737 O O . LEU A 1 89 ? 0.413 3.466 -9.463 1.00 98.62 89 LEU A O 1
ATOM 741 N N . LEU A 1 90 ? -0.335 5.110 -8.127 1.00 98.69 90 LEU A N 1
ATOM 742 C CA . LEU A 1 90 ? -1.457 4.340 -7.578 1.00 98.69 90 LEU A CA 1
ATOM 743 C C . LEU A 1 90 ? -2.496 4.001 -8.654 1.00 98.69 90 LEU A C 1
ATOM 74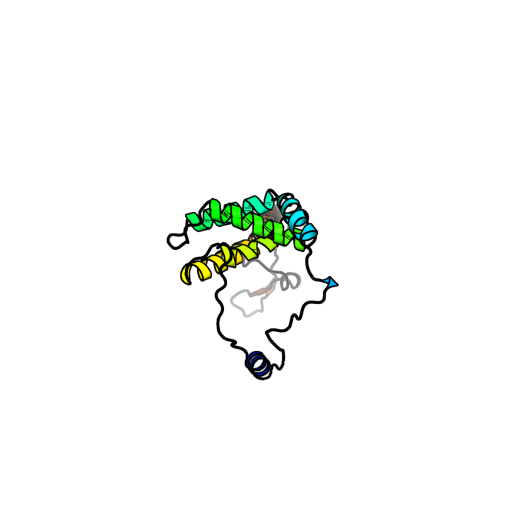5 O O . LEU A 1 90 ? -2.993 2.880 -8.703 1.00 98.69 90 LEU A O 1
ATOM 749 N N . GLN A 1 91 ? -2.774 4.947 -9.553 1.00 98.75 91 GLN A N 1
ATOM 750 C CA . GLN A 1 91 ? -3.606 4.720 -10.733 1.00 98.75 91 GLN A CA 1
ATOM 751 C C . GLN A 1 91 ? -3.022 3.612 -11.615 1.00 98.75 91 GLN A C 1
ATOM 753 O O . GLN A 1 91 ? -3.749 2.712 -12.021 1.00 98.75 91 GLN A O 1
ATOM 758 N N . ALA A 1 92 ? -1.708 3.633 -11.866 1.00 98.69 92 ALA A N 1
ATOM 759 C CA . ALA A 1 92 ? -1.042 2.587 -12.638 1.00 98.69 92 ALA A CA 1
ATOM 760 C C . ALA A 1 92 ? -1.124 1.215 -11.946 1.00 98.69 92 ALA A C 1
ATOM 762 O O . ALA A 1 92 ? -1.398 0.220 -12.609 1.00 98.69 92 ALA A O 1
ATOM 763 N N . SER A 1 93 ? -0.945 1.163 -10.621 1.00 98.69 93 SER A N 1
ATOM 764 C CA . SER A 1 93 ? -1.109 -0.061 -9.821 1.00 98.69 93 SER A CA 1
ATOM 765 C C . SER A 1 93 ? -2.505 -0.660 -9.987 1.00 98.69 93 SER A C 1
ATOM 767 O O . SER A 1 93 ? -2.643 -1.844 -10.293 1.00 98.69 93 SER A O 1
ATOM 769 N N . ALA A 1 94 ? -3.545 0.165 -9.856 1.00 98.69 94 ALA A N 1
ATOM 770 C CA . ALA A 1 94 ? -4.922 -0.263 -10.060 1.00 98.69 94 ALA A CA 1
ATOM 771 C C . ALA A 1 94 ? -5.185 -0.719 -11.504 1.00 98.69 94 ALA A C 1
ATOM 773 O O . ALA A 1 94 ? -5.712 -1.815 -11.694 1.00 98.69 94 ALA A O 1
ATOM 774 N N . PHE A 1 95 ? -4.736 0.051 -12.500 1.00 98.75 95 PHE A N 1
ATOM 775 C CA . PHE A 1 95 ? -4.875 -0.278 -13.921 1.00 98.75 95 PHE A CA 1
ATOM 776 C C . PHE A 1 95 ? -4.259 -1.641 -14.264 1.00 98.75 95 PHE A C 1
ATOM 778 O O . PHE A 1 95 ? -4.952 -2.526 -14.761 1.00 98.75 95 PHE A O 1
ATOM 785 N N . PHE A 1 96 ? -2.984 -1.854 -13.922 1.00 98.62 96 PHE A N 1
ATOM 786 C CA . PHE A 1 96 ? -2.295 -3.126 -14.173 1.00 98.62 96 PHE A CA 1
ATOM 787 C C . PHE A 1 96 ? -2.797 -4.275 -13.281 1.00 98.62 96 PHE A C 1
ATOM 789 O O . PHE A 1 96 ? -2.467 -5.430 -13.530 1.00 98.62 96 PHE A O 1
ATOM 796 N N . SER A 1 97 ? -3.633 -3.974 -12.281 1.00 98.50 97 SER A N 1
ATOM 797 C CA . SER A 1 97 ? -4.383 -4.959 -11.490 1.00 98.50 97 SER A CA 1
ATOM 798 C C . SER A 1 97 ? -5.806 -5.210 -12.020 1.00 98.50 97 SER A C 1
ATOM 800 O O . SER A 1 97 ? -6.596 -5.852 -11.329 1.00 98.50 97 SER A O 1
ATOM 802 N N . GLY A 1 98 ? -6.172 -4.677 -13.192 1.00 98.31 98 GLY A N 1
ATOM 803 C CA . GLY A 1 98 ? -7.498 -4.853 -13.794 1.00 98.31 98 GLY A CA 1
ATOM 804 C C . GLY A 1 98 ? -8.621 -4.058 -13.117 1.00 98.31 98 GLY A C 1
ATOM 805 O O . GLY A 1 98 ? -9.783 -4.448 -13.205 1.00 98.31 98 GLY A O 1
ATOM 806 N N . ARG A 1 99 ? -8.292 -2.968 -12.411 1.00 98.50 99 ARG A N 1
ATOM 807 C CA . ARG A 1 99 ? -9.249 -2.109 -11.695 1.00 98.50 99 ARG A CA 1
ATOM 808 C C . ARG A 1 99 ? -9.327 -0.723 -12.335 1.00 98.50 99 ARG A C 1
ATOM 810 O O . ARG A 1 99 ? -8.310 -0.148 -12.711 1.00 98.50 99 ARG A O 1
ATOM 817 N N . ASP A 1 100 ? -10.528 -0.153 -12.381 1.00 98.25 100 ASP A N 1
ATOM 818 C CA . ASP A 1 100 ? -10.803 1.213 -12.857 1.00 98.25 100 ASP A CA 1
ATOM 819 C C . ASP A 1 100 ? -10.808 2.259 -11.724 1.00 98.25 100 ASP A C 1
ATOM 821 O O . ASP A 1 100 ? -10.935 3.463 -11.962 1.00 98.25 100 ASP A O 1
ATOM 825 N N . THR A 1 101 ? -10.628 1.813 -10.480 1.00 98.62 101 THR A N 1
ATOM 826 C CA . THR A 1 101 ? -10.524 2.653 -9.283 1.00 98.62 101 THR A CA 1
ATOM 827 C C . THR A 1 101 ? -9.305 2.277 -8.447 1.00 98.62 101 THR A C 1
ATOM 829 O O . THR A 1 101 ? -9.015 1.090 -8.251 1.00 98.62 101 THR A O 1
ATOM 832 N N . ILE A 1 102 ? -8.645 3.281 -7.868 1.00 98.75 102 ILE A N 1
ATOM 833 C CA . ILE A 1 102 ? -7.637 3.0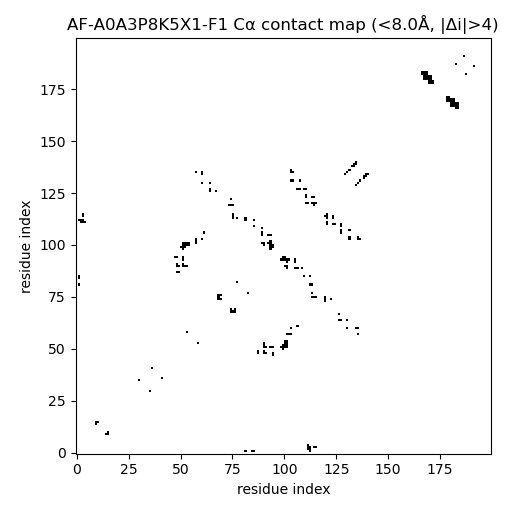76 -6.820 1.00 98.75 102 ILE A CA 1
ATOM 834 C C . ILE A 1 102 ? -8.322 2.428 -5.612 1.00 98.75 102 ILE A C 1
ATOM 836 O O . ILE A 1 102 ? -9.382 2.884 -5.186 1.00 98.75 102 ILE A O 1
ATOM 840 N N . ALA A 1 103 ? -7.716 1.386 -5.046 1.00 98.31 103 ALA A N 1
ATOM 841 C CA . ALA A 1 103 ? -8.184 0.732 -3.828 1.00 98.31 103 ALA A CA 1
ATOM 842 C C . ALA A 1 103 ? -7.248 1.055 -2.653 1.00 98.31 103 ALA A C 1
ATOM 844 O O . ALA A 1 103 ? -6.085 1.400 -2.871 1.00 98.31 103 ALA A O 1
ATOM 845 N N . PRO A 1 104 ? -7.702 0.886 -1.396 1.00 98.31 104 PRO A N 1
ATOM 846 C CA . PRO A 1 104 ? -6.867 1.155 -0.227 1.00 98.31 104 PRO A CA 1
ATOM 847 C C . PRO A 1 104 ? -5.522 0.416 -0.245 1.00 98.31 104 PRO A C 1
ATOM 849 O O . PRO A 1 104 ? -4.519 0.970 0.187 1.00 98.31 104 PRO A O 1
ATOM 852 N N . ILE A 1 105 ? -5.468 -0.800 -0.804 1.00 98.06 105 ILE A N 1
ATOM 853 C CA . ILE A 1 105 ? -4.232 -1.593 -0.892 1.00 98.06 105 ILE A CA 1
ATOM 854 C C . ILE A 1 105 ? -3.124 -0.906 -1.705 1.00 98.06 105 ILE A C 1
ATOM 856 O O . ILE A 1 105 ? -1.947 -1.074 -1.391 1.00 98.06 105 ILE A O 1
ATOM 860 N N . ASP A 1 106 ? -3.475 -0.082 -2.699 1.00 98.50 106 ASP A N 1
ATOM 861 C CA . ASP A 1 106 ? -2.487 0.633 -3.514 1.00 98.50 106 ASP A CA 1
ATOM 862 C C . ASP A 1 106 ? -1.684 1.633 -2.668 1.00 98.50 106 ASP A C 1
ATOM 864 O O . ASP A 1 106 ? -0.518 1.895 -2.959 1.00 98.50 106 ASP A O 1
ATOM 868 N N . LEU A 1 107 ? -2.265 2.151 -1.575 1.00 98.38 107 LEU A N 1
ATOM 869 C CA . LEU A 1 107 ? -1.615 3.117 -0.684 1.00 98.38 107 LEU A CA 1
ATOM 870 C C . LEU A 1 107 ? -0.330 2.578 -0.046 1.00 98.38 107 LEU A C 1
ATOM 872 O O . LEU A 1 107 ? 0.527 3.374 0.336 1.00 98.38 107 LEU A O 1
ATOM 876 N N . ILE A 1 108 ? -0.140 1.256 0.008 1.00 98.00 108 ILE A N 1
ATOM 877 C CA . ILE A 1 108 ? 1.107 0.643 0.486 1.00 98.00 108 ILE A CA 1
ATOM 878 C C . ILE A 1 108 ? 2.312 1.138 -0.329 1.00 98.00 108 ILE A C 1
ATOM 880 O O . ILE A 1 108 ? 3.381 1.350 0.241 1.00 98.00 108 ILE A O 1
ATOM 884 N N . LEU A 1 109 ? 2.145 1.417 -1.628 1.00 98.19 109 LEU A N 1
ATOM 885 C CA . LEU A 1 109 ? 3.218 1.922 -2.499 1.00 98.19 109 LEU A CA 1
ATOM 886 C C . LEU A 1 109 ? 3.750 3.301 -2.078 1.00 98.19 109 LEU A C 1
ATOM 888 O O . LEU A 1 109 ? 4.852 3.696 -2.470 1.00 98.19 109 LEU A O 1
ATOM 892 N N . LEU A 1 110 ? 3.002 4.050 -1.260 1.00 97.69 110 LEU A N 1
ATOM 893 C CA . LEU A 1 110 ? 3.467 5.328 -0.723 1.00 97.69 110 LEU A CA 1
ATOM 894 C C . LEU A 1 110 ? 4.687 5.157 0.193 1.00 97.69 110 LEU A C 1
ATOM 896 O O . LEU A 1 110 ? 5.486 6.097 0.300 1.00 97.69 110 LEU A O 1
ATOM 900 N N . LYS A 1 111 ? 4.890 3.955 0.760 1.00 95.81 111 LYS A N 1
ATOM 901 C CA . LYS A 1 111 ? 6.055 3.629 1.594 1.00 95.81 111 LYS A CA 1
ATOM 902 C C . LYS A 1 111 ? 7.367 3.842 0.848 1.00 95.81 111 LYS A C 1
ATOM 904 O O . LYS A 1 111 ? 8.347 4.208 1.472 1.00 95.81 111 LYS A O 1
ATOM 909 N N . ASP A 1 112 ? 7.361 3.674 -0.475 1.00 96.75 112 ASP A N 1
ATOM 910 C CA . ASP A 1 112 ? 8.536 3.800 -1.341 1.00 96.75 112 ASP A CA 1
ATOM 911 C C . ASP A 1 112 ? 8.590 5.169 -2.045 1.00 96.75 112 ASP A C 1
ATOM 913 O O . ASP A 1 112 ? 9.487 5.440 -2.838 1.00 96.75 112 ASP A O 1
ATOM 917 N N . CYS A 1 113 ? 7.632 6.066 -1.791 1.00 96.88 113 CYS A N 1
ATOM 918 C CA . CYS A 1 113 ? 7.523 7.348 -2.497 1.00 96.88 113 CYS A CA 1
ATOM 919 C C . CYS A 1 113 ? 7.835 8.562 -1.618 1.00 96.88 113 CYS A C 1
ATOM 921 O O . CYS A 1 113 ? 8.360 9.568 -2.114 1.00 96.88 113 CYS A O 1
ATOM 923 N N . LEU A 1 114 ? 7.450 8.510 -0.341 1.00 94.69 114 LEU A N 1
ATOM 924 C CA . LEU A 1 114 ? 7.315 9.710 0.487 1.00 94.69 114 LEU A CA 1
ATOM 925 C C . LEU A 1 114 ? 8.529 10.006 1.383 1.00 94.69 114 LEU A C 1
ATOM 927 O O . LEU A 1 114 ? 8.722 11.163 1.754 1.00 94.69 114 LEU A O 1
ATOM 931 N N . TRP A 1 115 ? 9.388 9.020 1.646 1.00 94.94 115 TRP A N 1
ATOM 932 C CA . TRP A 1 115 ? 10.618 9.190 2.429 1.00 94.94 115 TRP A CA 1
ATOM 933 C C . TRP A 1 115 ? 11.763 9.830 1.627 1.00 94.94 115 TRP A C 1
ATOM 935 O O . TRP A 1 115 ? 11.704 9.961 0.397 1.00 94.94 115 TRP A O 1
ATOM 945 N N . HIS A 1 116 ? 12.803 10.272 2.334 1.00 92.94 116 HIS A N 1
ATOM 946 C CA . HIS A 1 116 ? 14.039 10.795 1.735 1.00 92.94 116 HIS A CA 1
ATOM 947 C C . HIS A 1 116 ? 15.321 10.453 2.513 1.00 92.94 116 HIS A C 1
ATOM 949 O O . HIS A 1 116 ? 16.405 10.618 1.962 1.00 92.94 116 HIS A O 1
ATOM 955 N N . ASP A 1 117 ? 15.198 9.938 3.733 1.00 93.31 117 ASP A N 1
ATOM 956 C CA . ASP A 1 117 ? 16.267 9.379 4.563 1.00 93.31 117 ASP A CA 1
ATOM 957 C C . ASP A 1 117 ? 15.750 8.157 5.355 1.00 93.31 117 ASP A C 1
ATOM 959 O O . ASP A 1 117 ? 14.573 7.796 5.269 1.00 93.31 117 ASP A O 1
ATOM 963 N N . ILE A 1 118 ? 16.628 7.499 6.116 1.00 91.69 118 ILE A N 1
ATOM 964 C CA . ILE A 1 118 ? 16.289 6.279 6.872 1.00 91.69 118 ILE A CA 1
ATOM 965 C C . ILE A 1 118 ? 15.236 6.561 7.952 1.00 91.69 118 ILE A C 1
ATOM 967 O O . ILE A 1 118 ? 14.316 5.764 8.142 1.00 91.69 118 ILE A O 1
ATOM 971 N N . GLU A 1 119 ? 15.347 7.691 8.654 1.00 93.06 119 GLU A N 1
ATOM 972 C CA . GLU A 1 119 ? 14.404 8.057 9.715 1.00 93.06 119 GLU A CA 1
ATOM 973 C C . GLU A 1 119 ? 12.989 8.239 9.153 1.00 93.06 119 GLU A C 1
ATOM 975 O O . GLU A 1 119 ? 12.037 7.632 9.650 1.00 93.06 119 GLU A O 1
ATOM 980 N N . SER A 1 120 ? 12.854 8.992 8.058 1.00 94.00 120 SER A N 1
ATOM 981 C CA . SER A 1 120 ? 11.574 9.192 7.380 1.00 94.00 120 SER A CA 1
ATOM 982 C C . SER A 1 120 ? 11.040 7.925 6.714 1.00 94.00 120 SER A C 1
ATOM 984 O O . SER A 1 120 ? 9.824 7.778 6.612 1.00 94.00 120 SER A O 1
ATOM 986 N N . MET A 1 121 ? 11.899 6.991 6.294 1.00 94.12 121 MET A N 1
ATOM 987 C CA . MET A 1 121 ? 11.484 5.683 5.770 1.00 94.12 121 MET A CA 1
ATOM 988 C C . MET A 1 121 ? 10.821 4.826 6.855 1.00 94.12 121 MET A C 1
ATOM 990 O O . MET A 1 121 ? 9.736 4.275 6.640 1.00 94.12 121 MET A O 1
ATOM 994 N N . ASN A 1 122 ? 11.440 4.750 8.036 1.00 93.94 122 ASN A N 1
ATOM 995 C CA . ASN A 1 122 ? 10.893 4.014 9.176 1.00 93.94 122 ASN A CA 1
ATOM 996 C C . ASN A 1 122 ? 9.577 4.634 9.651 1.00 93.94 122 ASN A C 1
ATOM 998 O O . ASN A 1 122 ? 8.588 3.924 9.833 1.00 93.94 122 ASN A O 1
ATOM 1002 N N . LEU A 1 123 ? 9.538 5.964 9.767 1.00 93.88 123 LEU A N 1
ATOM 1003 C CA . LEU A 1 123 ? 8.322 6.681 10.130 1.00 93.88 123 LEU A CA 1
ATOM 1004 C C . LEU A 1 123 ? 7.191 6.445 9.118 1.00 93.88 123 LEU A C 1
ATOM 1006 O O . LEU A 1 123 ? 6.057 6.172 9.508 1.00 93.88 123 LEU A O 1
ATOM 1010 N N . MET A 1 124 ? 7.489 6.526 7.818 1.00 94.44 124 MET A N 1
ATOM 1011 C CA . MET A 1 124 ? 6.500 6.290 6.764 1.00 94.44 124 MET A CA 1
ATOM 1012 C C . MET A 1 124 ? 5.922 4.876 6.841 1.00 94.44 124 MET A C 1
ATOM 1014 O O . MET A 1 124 ? 4.716 4.696 6.680 1.00 94.44 124 MET A O 1
ATOM 1018 N N . SER A 1 125 ? 6.772 3.886 7.122 1.00 93.75 125 SER A N 1
ATOM 1019 C CA . SER A 1 125 ? 6.352 2.493 7.279 1.00 93.75 125 SER A CA 1
ATOM 1020 C C . SER A 1 125 ? 5.370 2.336 8.445 1.00 93.75 125 SER A C 1
ATOM 1022 O O . SER A 1 125 ? 4.309 1.748 8.262 1.00 93.75 125 SER A O 1
ATOM 1024 N N . GLN A 1 126 ? 5.661 2.944 9.600 1.00 94.69 126 GLN A N 1
ATOM 1025 C CA . GLN A 1 126 ? 4.786 2.912 10.781 1.00 94.69 126 GLN A CA 1
ATOM 1026 C C . GLN A 1 126 ? 3.445 3.625 10.552 1.00 94.69 126 GLN A C 1
ATOM 1028 O O . GLN A 1 126 ? 2.385 3.120 10.936 1.00 94.69 126 GLN A O 1
ATOM 1033 N N . LEU A 1 127 ? 3.477 4.804 9.923 1.00 94.94 127 LEU A N 1
ATOM 1034 C CA . LEU A 1 127 ? 2.271 5.571 9.611 1.00 94.94 127 LEU A CA 1
ATOM 1035 C C . LEU A 1 127 ? 1.358 4.812 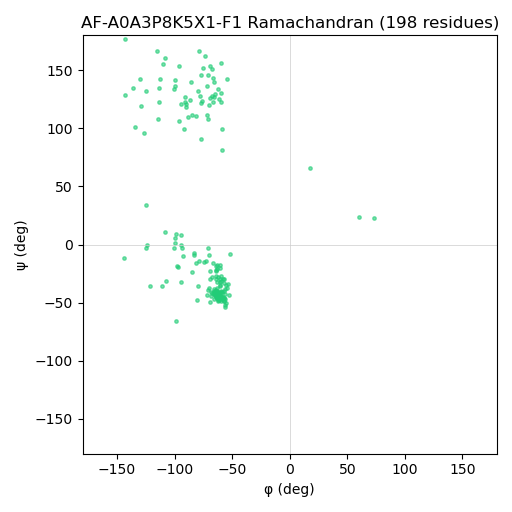8.649 1.00 94.94 127 LEU A C 1
ATOM 1037 O O . LEU A 1 127 ? 0.156 4.712 8.893 1.00 94.94 127 LEU A O 1
ATOM 1041 N N . LEU A 1 128 ? 1.927 4.236 7.587 1.00 96.44 128 LEU A N 1
ATOM 1042 C CA . LEU A 1 128 ? 1.162 3.425 6.647 1.00 96.44 128 LEU A CA 1
ATOM 1043 C C . LEU A 1 128 ? 0.642 2.147 7.292 1.00 96.44 128 LEU A C 1
ATOM 1045 O O . LEU A 1 128 ? -0.519 1.823 7.085 1.00 96.44 128 LEU A O 1
ATOM 1049 N N . GLU A 1 129 ? 1.431 1.450 8.107 1.00 96.88 129 GLU A N 1
ATOM 1050 C CA . GLU A 1 129 ? 0.952 0.271 8.835 1.00 96.88 129 GLU A CA 1
ATOM 1051 C C . GLU A 1 129 ? -0.271 0.614 9.694 1.00 96.88 129 GLU A C 1
ATOM 1053 O O . GLU A 1 129 ? -1.303 -0.049 9.592 1.00 96.88 129 GLU A O 1
ATOM 1058 N N . THR A 1 130 ? -0.207 1.713 10.449 1.00 96.12 130 THR A N 1
ATOM 1059 C CA . THR A 1 130 ? -1.326 2.201 11.269 1.00 96.12 130 THR A CA 1
ATOM 1060 C C . THR A 1 130 ? -2.541 2.544 10.405 1.00 96.12 130 THR A C 1
ATOM 1062 O O . THR A 1 130 ? -3.657 2.120 10.700 1.00 96.12 130 THR A O 1
ATOM 1065 N N . LEU A 1 131 ? -2.346 3.283 9.309 1.00 97.62 131 LEU A N 1
ATOM 1066 C CA . LEU A 1 131 ? -3.419 3.642 8.379 1.00 97.62 131 LEU A CA 1
ATOM 1067 C C . LEU A 1 131 ? -4.094 2.392 7.790 1.00 97.62 131 LEU A C 1
ATOM 1069 O O . LEU A 1 131 ? -5.323 2.291 7.781 1.00 97.62 131 LEU A O 1
ATOM 1073 N N . MET A 1 132 ? -3.297 1.423 7.341 1.00 97.81 132 MET A N 1
ATOM 1074 C CA . MET A 1 132 ? -3.773 0.210 6.678 1.00 97.81 132 MET A CA 1
ATOM 1075 C C . MET A 1 132 ? -4.486 -0.745 7.640 1.00 97.81 132 MET A C 1
ATOM 1077 O O . MET A 1 132 ? -5.505 -1.339 7.287 1.00 97.81 132 MET A O 1
ATOM 1081 N N . THR A 1 133 ? -3.989 -0.881 8.866 1.00 97.50 133 THR A N 1
ATOM 1082 C CA . THR A 1 133 ? -4.538 -1.819 9.859 1.00 97.50 133 THR A CA 1
ATOM 1083 C C . THR A 1 133 ? -5.708 -1.252 10.657 1.00 97.50 133 THR A C 1
ATOM 1085 O O . THR A 1 133 ? -6.554 -2.028 11.101 1.00 97.50 133 THR A O 1
ATOM 1088 N N . ASN A 1 134 ? -5.821 0.075 10.770 1.00 97.19 134 ASN A N 1
ATOM 1089 C CA . ASN A 1 134 ? -6.880 0.710 11.557 1.00 97.19 134 ASN A CA 1
ATOM 1090 C C . ASN A 1 134 ? -7.965 1.382 10.707 1.00 97.19 134 ASN A C 1
ATOM 1092 O O . ASN A 1 134 ? -9.116 1.445 11.140 1.00 97.19 134 ASN A O 1
ATOM 1096 N N . HIS A 1 135 ? -7.636 1.913 9.526 1.00 97.19 135 HIS A N 1
ATOM 1097 C CA . HIS A 1 135 ? -8.552 2.791 8.785 1.00 97.19 135 HIS A CA 1
ATOM 1098 C C . HIS A 1 135 ? -8.916 2.284 7.389 1.00 97.19 135 HIS A C 1
ATOM 1100 O O . HIS A 1 135 ? -10.064 2.461 6.978 1.00 97.19 135 HIS A O 1
ATOM 1106 N N . ALA A 1 136 ? -7.992 1.636 6.672 1.00 96.94 136 ALA A N 1
ATOM 1107 C CA . ALA A 1 136 ? -8.176 1.288 5.258 1.00 96.94 136 ALA A CA 1
ATOM 1108 C C . ALA A 1 136 ? -9.417 0.428 4.959 1.00 96.94 136 ALA A C 1
ATOM 1110 O O . ALA A 1 136 ? -10.009 0.568 3.890 1.00 96.94 136 ALA A O 1
ATOM 1111 N N . TRP A 1 137 ? -9.847 -0.405 5.911 1.00 97.94 137 TRP A N 1
ATOM 1112 C CA . TRP A 1 137 ? -11.071 -1.211 5.832 1.00 97.94 137 TRP A CA 1
ATOM 1113 C C . TRP A 1 137 ? -12.001 -0.954 7.022 1.00 97.94 137 TRP A C 1
ATOM 1115 O O . TRP A 1 137 ? -12.697 -1.853 7.488 1.00 97.94 137 TRP A O 1
ATOM 1125 N N . GLN A 1 138 ? -12.024 0.287 7.519 1.00 96.62 138 GLN A N 1
ATOM 1126 C CA . GLN A 1 138 ? -12.917 0.742 8.591 1.00 96.62 138 GLN A CA 1
ATOM 1127 C C . GLN A 1 138 ? -12.755 -0.011 9.923 1.00 96.62 138 GLN A C 1
ATOM 1129 O O . GLN A 1 138 ? -13.686 -0.029 10.730 1.00 96.62 138 GLN A O 1
ATOM 1134 N N . GLN A 1 139 ? -11.594 -0.613 10.188 1.00 97.69 139 GLN A N 1
ATOM 1135 C CA . GLN A 1 139 ? -11.372 -1.447 11.373 1.00 97.69 139 GLN A CA 1
ATOM 1136 C C . GLN A 1 139 ? -11.696 -0.685 12.665 1.00 97.69 139 GLN A C 1
ATOM 1138 O O . GLN A 1 139 ? -12.519 -1.128 13.467 1.00 97.69 139 GLN A O 1
ATOM 1143 N N . GLN A 1 140 ? -11.151 0.521 12.815 1.00 96.38 140 GLN A N 1
ATOM 1144 C CA . GLN A 1 140 ? -11.392 1.377 13.970 1.00 96.38 140 GLN A CA 1
ATOM 1145 C C . GLN A 1 140 ? -12.857 1.817 14.070 1.00 96.38 140 GLN A C 1
ATOM 1147 O O . GLN A 1 140 ? -13.434 1.802 15.154 1.00 96.38 140 GLN A O 1
ATOM 1152 N N . ALA A 1 141 ? -13.493 2.164 12.947 1.00 96.25 141 ALA A N 1
ATOM 1153 C CA . ALA A 1 141 ? -14.900 2.562 12.940 1.00 96.25 141 ALA A CA 1
ATOM 1154 C C . ALA A 1 141 ? -15.820 1.407 13.371 1.00 96.25 141 ALA A C 1
ATOM 1156 O O . ALA A 1 141 ? -16.776 1.622 14.119 1.00 96.25 141 ALA A O 1
ATOM 1157 N N . MET A 1 142 ? -15.517 0.175 12.948 1.00 98.19 142 MET A N 1
ATOM 1158 C CA . MET A 1 142 ? -16.230 -1.024 13.391 1.00 98.19 142 MET A CA 1
ATOM 1159 C C . MET A 1 142 ? -16.043 -1.271 14.890 1.00 98.19 142 MET A C 1
ATOM 1161 O O . MET A 1 142 ? -17.032 -1.504 15.585 1.00 98.19 142 MET A O 1
ATOM 1165 N N . LEU A 1 143 ? -14.817 -1.148 15.409 1.00 98.19 143 LEU A N 1
ATOM 1166 C CA . LEU A 1 143 ? -14.542 -1.280 16.844 1.00 98.19 143 LEU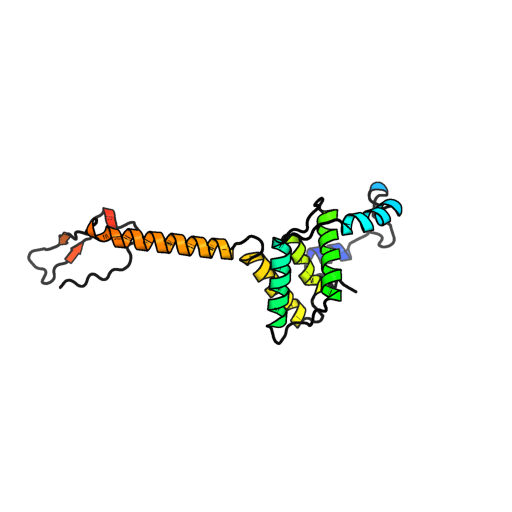 A CA 1
ATOM 1167 C C . LEU A 1 143 ? -15.293 -0.231 17.675 1.00 98.19 143 LEU A C 1
ATOM 1169 O O . LEU A 1 143 ? -15.909 -0.569 18.686 1.00 98.19 143 LEU A O 1
ATOM 1173 N N . THR A 1 144 ? -15.326 1.028 17.229 1.00 98.06 144 THR A N 1
ATOM 1174 C CA . THR A 1 144 ? -16.095 2.089 17.897 1.00 98.06 144 THR A CA 1
ATOM 1175 C C . THR A 1 144 ? -17.595 1.786 17.903 1.00 98.06 144 THR A C 1
ATOM 1177 O O . THR A 1 144 ? -18.243 1.910 18.945 1.00 98.06 144 THR A O 1
ATOM 1180 N N . ARG A 1 145 ? -18.159 1.336 16.772 1.00 98.19 145 ARG A N 1
ATOM 1181 C CA . ARG A 1 145 ? -19.575 0.937 16.692 1.00 98.19 145 ARG A CA 1
ATOM 1182 C C . ARG A 1 145 ? -19.884 -0.238 17.620 1.00 98.19 145 ARG A C 1
ATOM 1184 O O . ARG A 1 145 ? -20.891 -0.206 18.323 1.00 98.19 145 ARG A O 1
ATOM 1191 N N . LEU A 1 146 ? -19.008 -1.240 17.673 1.00 98.31 146 LEU A N 1
ATOM 1192 C CA . LEU A 1 146 ? -19.148 -2.385 18.573 1.00 98.31 146 LEU A CA 1
ATOM 1193 C C . LEU A 1 146 ? -19.119 -1.964 20.051 1.00 98.31 146 LEU A C 1
ATOM 1195 O O . LEU A 1 146 ? -19.928 -2.451 20.847 1.00 98.31 146 LEU A O 1
ATOM 1199 N N . GLY A 1 147 ? -18.239 -1.029 20.415 1.00 98.06 147 GLY A N 1
ATOM 1200 C CA . GLY A 1 147 ? -18.195 -0.443 21.755 1.00 98.06 147 GLY A CA 1
ATOM 1201 C C . GLY A 1 147 ? -19.508 0.249 22.127 1.00 98.06 147 GLY A C 1
ATOM 1202 O O . GLY A 1 147 ? -20.056 -0.005 23.199 1.00 98.06 147 GLY A O 1
ATOM 1203 N N . ALA A 1 148 ? -20.076 1.044 21.214 1.00 98.12 148 ALA A N 1
ATOM 1204 C CA . ALA A 1 148 ? -21.363 1.709 21.427 1.00 98.12 148 ALA A CA 1
ATOM 1205 C C . ALA A 1 148 ? -22.521 0.709 21.609 1.00 98.12 148 ALA A C 1
ATOM 1207 O O . ALA A 1 148 ? -23.343 0.870 22.514 1.00 98.12 148 ALA A O 1
ATOM 1208 N N . ILE A 1 149 ? -22.562 -0.358 20.801 1.00 98.38 149 ILE A N 1
ATOM 1209 C CA . ILE A 1 149 ? -23.556 -1.438 20.931 1.00 98.38 149 ILE A CA 1
ATOM 1210 C C . ILE A 1 149 ? -23.412 -2.141 22.287 1.00 98.38 149 ILE A C 1
ATOM 1212 O O . ILE A 1 149 ? -24.405 -2.362 22.981 1.00 98.38 149 ILE A O 1
ATOM 1216 N N . THR A 1 150 ? -22.181 -2.452 22.696 1.00 98.00 150 THR A N 1
ATOM 1217 C CA . THR A 1 150 ? -21.894 -3.091 23.989 1.00 98.00 150 THR A CA 1
ATOM 1218 C C . THR A 1 150 ? -22.338 -2.208 25.154 1.00 98.00 150 THR A C 1
ATOM 1220 O O . THR A 1 150 ? -23.012 -2.691 26.065 1.00 98.00 150 THR A O 1
ATOM 1223 N N . GLN A 1 151 ? -22.048 -0.907 25.096 1.00 97.44 151 GLN A N 1
ATOM 1224 C CA . GLN A 1 151 ? -22.469 0.045 26.122 1.00 97.44 151 GLN A CA 1
ATOM 1225 C C . GLN A 1 151 ? -23.994 0.152 26.203 1.00 97.44 151 GLN A C 1
ATOM 1227 O O . GLN A 1 151 ? -24.565 0.144 27.295 1.00 97.44 151 GLN A O 1
ATOM 1232 N N . ARG A 1 152 ? -24.675 0.175 25.051 1.00 97.06 152 ARG A N 1
ATOM 1233 C CA . ARG A 1 152 ? -26.139 0.184 25.007 1.00 97.06 152 ARG A CA 1
ATOM 1234 C C . ARG A 1 152 ? -26.735 -1.096 25.595 1.00 97.06 152 ARG A C 1
ATOM 1236 O O . ARG A 1 152 ? -27.722 -1.016 26.323 1.00 97.06 152 ARG A O 1
ATOM 1243 N N . ARG A 1 153 ? -26.130 -2.258 25.328 1.00 96.75 153 ARG A N 1
ATOM 1244 C CA . ARG A 1 153 ? -26.535 -3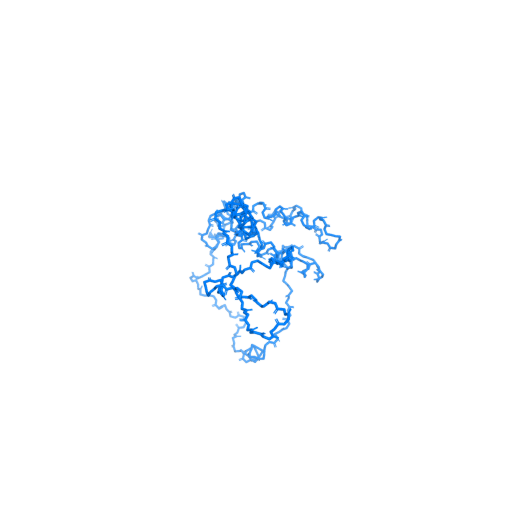.541 25.926 1.00 96.75 153 ARG A CA 1
ATOM 1245 C C . ARG A 1 153 ? -26.432 -3.499 27.451 1.00 96.75 153 ARG A C 1
ATOM 1247 O O . ARG A 1 153 ? -27.392 -3.864 28.120 1.00 96.75 153 ARG A O 1
ATOM 1254 N N . ILE A 1 154 ? -25.301 -3.033 27.987 1.00 95.06 154 ILE A N 1
ATOM 1255 C CA . ILE A 1 154 ? -25.079 -2.909 29.438 1.00 95.06 154 ILE A CA 1
ATOM 1256 C C . ILE A 1 154 ? -26.129 -1.982 30.061 1.00 95.06 154 ILE A C 1
ATOM 1258 O O . ILE A 1 154 ? -26.723 -2.331 31.077 1.00 95.06 154 ILE A O 1
ATOM 1262 N N . GLN A 1 155 ? -26.417 -0.845 29.423 1.00 95.38 155 GLN A N 1
ATOM 1263 C CA . GLN A 1 155 ? -27.431 0.094 29.903 1.00 95.38 155 GLN A CA 1
ATOM 1264 C C . GLN A 1 155 ? -28.827 -0.544 29.976 1.00 95.38 155 GLN A C 1
ATOM 1266 O O . GLN A 1 155 ? -29.511 -0.403 30.986 1.00 95.38 155 GLN A O 1
ATOM 1271 N N . ILE A 1 156 ? -29.253 -1.259 28.929 1.00 93.44 156 ILE A N 1
ATOM 1272 C CA . ILE A 1 156 ? -30.556 -1.946 28.910 1.00 93.44 156 ILE A CA 1
ATOM 1273 C C . ILE A 1 156 ? -30.604 -3.046 29.982 1.00 93.44 156 ILE A C 1
ATOM 1275 O O . ILE A 1 156 ? -31.613 -3.197 30.667 1.00 93.44 156 ILE A O 1
ATOM 1279 N N . GLN A 1 157 ? -29.509 -3.790 30.165 1.00 91.81 157 GLN A N 1
ATOM 1280 C CA . GLN A 1 157 ? -29.414 -4.820 31.200 1.00 91.81 157 GLN A CA 1
ATOM 1281 C C . GLN A 1 157 ? -29.546 -4.224 32.609 1.00 91.81 157 GLN A C 1
ATOM 1283 O O . GLN A 1 157 ? -30.269 -4.776 33.432 1.00 91.81 157 GLN A O 1
ATOM 1288 N N . GLN A 1 158 ? -28.911 -3.077 32.871 1.00 89.31 158 GLN A N 1
ATOM 1289 C CA . GLN A 1 158 ? -29.048 -2.350 34.136 1.00 89.31 158 GLN A CA 1
ATOM 1290 C C . GLN A 1 158 ? -30.468 -1.806 34.345 1.00 89.31 158 GLN A C 1
ATOM 1292 O O . GLN A 1 158 ? -30.990 -1.890 35.444 1.00 89.31 158 GLN A O 1
ATOM 1297 N N . GLN A 1 159 ? -31.141 -1.315 33.300 1.00 89.75 159 GLN A N 1
ATOM 1298 C CA . GLN A 1 159 ? -32.540 -0.863 33.402 1.00 89.75 159 GLN A CA 1
ATOM 1299 C C . GLN A 1 159 ? -33.525 -1.992 33.743 1.00 89.75 159 GLN A C 1
ATOM 1301 O O . GLN A 1 159 ? -34.622 -1.733 34.233 1.00 89.75 159 GLN A O 1
ATOM 1306 N N . HIS A 1 160 ? -33.159 -3.244 33.470 1.00 85.44 160 HIS A N 1
ATOM 1307 C CA . HIS A 1 160 ? -33.970 -4.419 33.778 1.00 85.44 160 HIS A CA 1
ATOM 1308 C C . HIS A 1 160 ? -33.411 -5.263 34.931 1.00 85.44 160 HIS A C 1
ATOM 1310 O O . HIS A 1 160 ? -33.928 -6.358 35.166 1.00 85.44 160 HIS A O 1
ATOM 1316 N N . SER A 1 161 ? -32.409 -4.776 35.677 1.00 79.94 161 SER A N 1
ATOM 1317 C CA . SER A 1 161 ? -31.818 -5.526 36.794 1.00 79.94 161 SER A CA 1
ATOM 1318 C C . SER A 1 161 ? -32.840 -5.863 37.872 1.00 79.94 161 SER A C 1
ATOM 1320 O O . SER A 1 161 ? -32.780 -6.940 38.450 1.00 79.94 161 SER A O 1
ATOM 1322 N N . ASP A 1 162 ? -33.842 -5.009 38.070 1.00 75.81 162 ASP A N 1
ATOM 1323 C CA . ASP A 1 162 ? -34.883 -5.206 39.084 1.00 75.81 162 ASP A CA 1
ATOM 1324 C C . ASP A 1 162 ? -35.747 -6.452 38.818 1.00 75.81 162 ASP A C 1
ATOM 1326 O O . ASP A 1 162 ? -36.400 -6.968 39.722 1.00 75.81 162 ASP A O 1
ATOM 1330 N N . LYS A 1 163 ? -35.739 -6.974 37.582 1.00 77.69 163 LYS A N 1
ATOM 1331 C CA . LYS A 1 163 ? -36.432 -8.219 37.210 1.00 77.69 163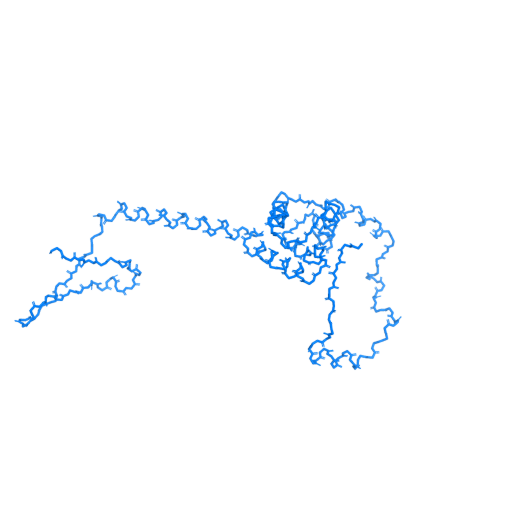 LYS A CA 1
ATOM 1332 C C . LYS A 1 163 ? -35.624 -9.479 37.523 1.00 77.69 163 LYS A C 1
ATOM 1334 O O . LYS A 1 163 ? -36.159 -10.578 37.398 1.00 77.69 163 LYS A O 1
ATOM 1339 N N . THR A 1 164 ? -34.354 -9.336 37.899 1.00 71.06 164 THR A N 1
ATOM 1340 C CA . THR A 1 164 ? -33.420 -10.454 38.065 1.00 71.06 164 THR A CA 1
A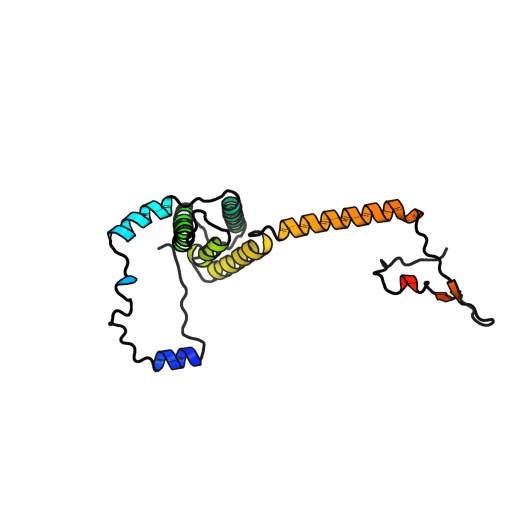TOM 1341 C C . THR A 1 164 ? -32.649 -10.280 39.371 1.00 71.06 164 THR A C 1
ATOM 1343 O O . THR A 1 164 ? -31.708 -9.499 39.450 1.00 71.06 164 THR A O 1
ATOM 1346 N N . ALA A 1 165 ? -33.047 -11.008 40.415 1.00 73.50 165 ALA A N 1
ATOM 1347 C CA . ALA A 1 165 ? -32.349 -11.007 41.698 1.00 73.50 165 ALA A CA 1
ATOM 1348 C C . ALA A 1 165 ? -31.440 -12.231 41.815 1.00 73.50 165 ALA A C 1
ATOM 1350 O O . ALA A 1 165 ? -31.818 -13.335 41.425 1.00 73.50 165 ALA A O 1
ATOM 1351 N N . LEU A 1 166 ? -30.260 -12.042 42.402 1.00 79.19 166 LEU A N 1
ATOM 1352 C CA . LEU A 1 166 ? -29.337 -13.133 42.673 1.00 79.19 166 LEU A CA 1
ATOM 1353 C C . LEU A 1 166 ? -29.536 -13.604 44.115 1.00 79.19 166 LEU A C 1
ATOM 1355 O O . LEU A 1 166 ? -29.181 -12.910 45.068 1.00 79.19 166 LEU A O 1
ATOM 1359 N N . LYS A 1 167 ? -30.160 -14.773 44.281 1.00 79.19 167 LYS A N 1
ATOM 1360 C CA . LYS A 1 167 ? -30.421 -15.359 45.599 1.00 79.19 167 LYS A CA 1
ATOM 1361 C C . LYS A 1 167 ? -29.256 -16.252 45.999 1.00 79.19 167 LYS A C 1
ATOM 1363 O O . LYS A 1 167 ? -28.970 -17.229 45.320 1.00 79.19 167 LYS A O 1
ATOM 1368 N N . VAL A 1 168 ? -28.628 -15.939 47.127 1.00 79.81 168 VAL A N 1
ATOM 1369 C CA . VAL A 1 168 ? -27.504 -16.715 47.659 1.00 79.81 168 VAL A CA 1
ATOM 1370 C C . VAL A 1 168 ? -27.996 -17.649 48.763 1.00 79.81 168 VAL A C 1
ATOM 1372 O O . VAL A 1 168 ? -28.804 -17.258 49.611 1.00 79.81 168 VAL A O 1
ATOM 1375 N N . THR A 1 169 ? -27.531 -18.893 48.755 1.00 78.81 169 THR A N 1
ATOM 1376 C CA . THR A 1 169 ? -27.916 -19.914 49.737 1.00 78.81 169 THR A CA 1
ATOM 1377 C C . THR A 1 169 ? -26.955 -19.900 50.917 1.00 78.81 169 THR A C 1
ATOM 1379 O O . THR A 1 169 ? -25.743 -19.974 50.740 1.00 78.81 169 THR A O 1
ATOM 1382 N N . ARG A 1 170 ? -27.482 -19.789 52.142 1.00 76.94 170 ARG A N 1
ATOM 1383 C CA . ARG A 1 170 ? -26.665 -19.802 53.361 1.00 76.94 170 ARG A CA 1
ATOM 1384 C C . ARG A 1 170 ? -26.240 -21.230 53.694 1.00 76.94 170 ARG A C 1
ATOM 1386 O O . ARG A 1 170 ? -27.089 -22.072 53.971 1.00 76.94 170 ARG A O 1
ATOM 1393 N N . LEU A 1 171 ? -24.938 -21.458 53.771 1.00 70.44 171 LEU A N 1
ATOM 1394 C CA . LEU A 1 171 ? -24.346 -22.645 54.363 1.00 70.44 171 LEU A CA 1
ATOM 1395 C C . LEU A 1 171 ? -24.073 -22.409 55.851 1.00 70.44 171 LEU A C 1
ATOM 1397 O O . LEU A 1 171 ? -23.359 -21.482 56.248 1.00 70.44 171 LEU A O 1
ATOM 1401 N N . GLY A 1 172 ? -24.644 -23.265 56.694 1.00 64.94 172 GLY A N 1
ATOM 1402 C CA . GLY A 1 172 ? -24.413 -23.255 58.133 1.00 64.94 172 GLY A CA 1
ATOM 1403 C C . GLY A 1 172 ? -24.377 -24.670 58.699 1.00 64.94 172 GLY A C 1
ATOM 1404 O O . GLY A 1 172 ? -25.300 -25.446 58.482 1.00 64.94 172 GLY A O 1
ATOM 1405 N N . GLY A 1 173 ? -23.323 -24.980 59.454 1.00 63.22 173 GLY A N 1
ATOM 1406 C CA . GLY A 1 173 ? -23.268 -26.111 60.384 1.00 63.22 173 GLY A CA 1
ATOM 1407 C C . GLY A 1 173 ? -23.269 -25.600 61.827 1.00 63.22 173 GLY A C 1
ATOM 1408 O O . GLY A 1 173 ? -22.832 -24.472 62.063 1.00 63.22 173 GLY A O 1
ATOM 1409 N N . MET A 1 174 ? -23.724 -26.423 62.785 1.00 60.78 174 MET A N 1
ATOM 1410 C CA . MET A 1 174 ? -23.965 -26.071 64.206 1.00 60.78 174 MET A CA 1
ATOM 1411 C C . MET A 1 174 ? -22.790 -25.396 64.954 1.00 60.78 174 MET A C 1
ATOM 1413 O O . MET A 1 174 ? -22.987 -24.923 66.068 1.00 60.78 174 MET A O 1
ATOM 1417 N N . PHE A 1 175 ? -21.593 -25.309 64.364 1.00 59.28 175 PHE A N 1
ATOM 1418 C CA . PHE A 1 175 ? -20.369 -24.825 65.012 1.00 59.28 175 PHE A CA 1
ATOM 1419 C C . PHE A 1 175 ? -19.652 -23.654 64.309 1.00 59.28 175 PHE A C 1
ATOM 1421 O O . PHE A 1 175 ? -18.638 -23.182 64.824 1.00 59.28 175 PHE A O 1
ATOM 1428 N N . SER A 1 176 ? -20.140 -23.138 63.172 1.00 56.59 176 SER A N 1
ATOM 1429 C CA . SER A 1 176 ? -19.474 -22.003 62.505 1.00 56.59 176 SER A CA 1
ATOM 1430 C C . SER A 1 176 ? -19.947 -20.652 63.051 1.00 56.59 176 SER A C 1
ATOM 1432 O O . SER A 1 176 ? -21.134 -20.333 63.004 1.00 56.59 176 SER A O 1
ATOM 1434 N N . ARG A 1 177 ? -19.010 -19.811 63.515 1.00 63.19 177 ARG A N 1
ATOM 1435 C CA . ARG A 1 177 ? -19.292 -18.437 63.985 1.00 63.19 177 ARG A CA 1
ATOM 1436 C C . ARG A 1 177 ? -19.581 -17.438 62.856 1.00 63.19 177 ARG A C 1
ATOM 1438 O O . ARG A 1 177 ? -20.093 -16.359 63.139 1.00 63.19 177 ARG A O 1
ATOM 1445 N N . LYS A 1 178 ? -19.269 -17.765 61.596 1.00 62.34 178 LYS A N 1
ATOM 1446 C CA . LYS A 1 178 ? -19.583 -16.934 60.420 1.00 62.34 178 LYS A CA 1
ATOM 1447 C C . LYS A 1 178 ? -20.371 -17.744 59.394 1.00 62.34 178 LYS A C 1
ATOM 1449 O O . LYS A 1 178 ? -20.023 -18.881 59.082 1.00 62.34 178 LYS A O 1
ATOM 1454 N N . ALA A 1 179 ? -21.455 -17.154 58.899 1.00 67.06 179 ALA A N 1
ATOM 1455 C CA . ALA A 1 179 ? -22.254 -17.728 57.828 1.00 67.06 179 ALA A CA 1
ATOM 1456 C C . ALA A 1 179 ? -21.445 -17.731 56.527 1.00 67.06 179 ALA A C 1
ATOM 1458 O O . ALA A 1 179 ? -20.932 -16.685 56.132 1.00 67.06 179 ALA A O 1
ATOM 1459 N N . HIS A 1 180 ? -21.355 -18.887 55.875 1.00 70.75 180 HIS A N 1
ATOM 1460 C CA . HIS A 1 180 ? -20.865 -18.982 54.506 1.00 70.75 180 HIS A CA 1
ATOM 1461 C C . HIS A 1 180 ? -22.060 -18.995 53.558 1.00 70.75 180 HIS A C 1
ATOM 1463 O O . HIS A 1 180 ? -23.169 -19.356 53.950 1.00 70.75 180 HIS A O 1
ATOM 1469 N N . TYR A 1 181 ? -21.853 -18.541 52.333 1.00 78.62 181 TYR A N 1
ATOM 1470 C CA . TYR A 1 181 ? -22.905 -18.386 51.345 1.00 78.62 181 TYR A CA 1
ATOM 1471 C C . TYR A 1 181 ? -22.400 -18.919 50.009 1.00 78.62 181 TYR A C 1
ATOM 1473 O O . TYR A 1 181 ? -21.271 -18.619 49.628 1.00 78.62 181 TYR A O 1
ATOM 1481 N N . GLU A 1 182 ? -23.232 -19.696 49.325 1.00 78.50 182 GLU A N 1
ATOM 1482 C CA . GLU A 1 182 ? -22.936 -20.260 48.008 1.00 78.50 182 GLU A CA 1
ATOM 1483 C C . GLU A 1 182 ? -23.865 -19.670 46.954 1.00 78.50 182 GLU A C 1
ATOM 1485 O O . GLU A 1 182 ? -25.081 -19.549 47.160 1.00 78.50 182 GLU A O 1
ATOM 1490 N N . LEU A 1 183 ? -23.259 -19.292 45.828 1.00 76.88 183 LEU A N 1
ATOM 1491 C CA . LEU A 1 183 ? -23.974 -18.932 44.613 1.00 76.88 183 LEU A CA 1
ATOM 1492 C C . LEU A 1 183 ? -24.668 -20.187 44.063 1.00 76.88 183 LEU A C 1
ATOM 1494 O O . LEU A 1 183 ? -24.116 -21.282 44.169 1.00 76.88 183 LEU A O 1
ATOM 1498 N N . PRO A 1 184 ? -25.873 -20.062 43.495 1.00 74.44 184 PRO A N 1
ATOM 1499 C CA . PRO A 1 184 ? -26.532 -21.203 42.884 1.00 74.44 184 PRO A CA 1
ATOM 1500 C C . PRO A 1 184 ? -25.772 -21.657 41.619 1.00 74.44 184 PRO A C 1
ATOM 1502 O O . PRO A 1 184 ? -25.075 -20.873 40.970 1.00 74.44 184 PRO A O 1
ATOM 1505 N N . ALA A 1 185 ? -25.860 -22.956 41.305 1.00 72.38 185 ALA A N 1
ATOM 1506 C CA . ALA A 1 185 ? -25.032 -23.625 40.289 1.00 72.38 185 ALA A CA 1
ATOM 1507 C C . ALA A 1 185 ? -25.198 -23.058 38.862 1.00 72.38 185 ALA A C 1
ATOM 1509 O O . ALA A 1 185 ? -24.355 -23.269 37.994 1.00 72.38 185 ALA A O 1
ATOM 1510 N N . ASP A 1 186 ? -26.278 -22.319 38.616 1.00 72.81 186 ASP A N 1
ATOM 1511 C CA . ASP A 1 186 ? -26.573 -21.597 37.379 1.00 72.81 186 ASP A CA 1
ATOM 1512 C C . ASP A 1 186 ? -25.705 -20.340 37.171 1.00 72.81 1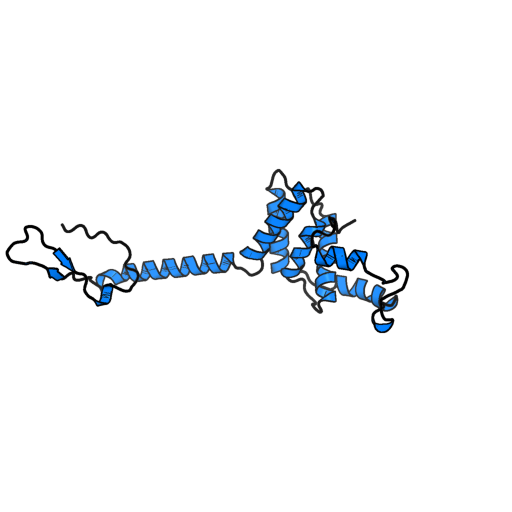86 ASP A C 1
ATOM 1514 O O . ASP A 1 186 ? -25.637 -19.821 36.057 1.00 72.81 186 ASP A O 1
ATOM 1518 N N . VAL A 1 187 ? -25.004 -19.867 38.208 1.00 71.88 187 VAL A N 1
ATOM 1519 C CA . VAL A 1 187 ? -24.165 -18.654 38.168 1.00 71.88 187 VAL A CA 1
ATOM 1520 C C . VAL A 1 187 ? -22.674 -18.968 37.958 1.00 71.88 187 VAL A C 1
ATOM 1522 O O . VAL A 1 187 ? -21.922 -18.102 37.513 1.00 71.88 187 VAL A O 1
ATOM 1525 N N . GLU A 1 188 ? -22.223 -20.204 38.196 1.00 56.25 188 GLU A N 1
ATOM 1526 C CA . GLU A 1 188 ? -20.788 -20.557 38.215 1.00 56.25 188 GLU A CA 1
ATOM 1527 C C . GLU A 1 188 ? -20.081 -20.542 36.839 1.00 56.25 188 GLU A C 1
ATOM 1529 O O . GLU A 1 188 ? -18.866 -20.715 36.773 1.00 56.25 188 GLU A O 1
ATOM 1534 N N . GLY A 1 189 ? -20.788 -20.275 35.733 1.00 56.12 189 GLY A N 1
ATOM 1535 C CA . GLY A 1 189 ? -20.229 -20.351 34.372 1.00 56.12 189 GLY A CA 1
ATOM 1536 C C . GLY A 1 189 ? -20.341 -19.101 33.492 1.00 56.12 189 GLY A C 1
ATOM 1537 O O . GLY A 1 189 ? -19.847 -19.120 32.365 1.00 56.12 189 GLY A O 1
ATOM 1538 N N . ALA A 1 190 ? -20.975 -18.017 33.943 1.00 45.94 190 ALA A N 1
ATOM 1539 C CA . ALA A 1 190 ? -21.273 -16.876 33.074 1.00 45.94 190 ALA A CA 1
ATOM 1540 C C . ALA A 1 190 ? -20.752 -15.565 33.665 1.00 45.94 190 ALA A C 1
ATOM 1542 O O . ALA A 1 190 ? -21.449 -14.962 34.470 1.00 45.94 190 ALA A O 1
ATOM 1543 N N . ASN A 1 191 ? -19.549 -15.135 33.244 1.00 46.97 191 ASN A N 1
ATOM 1544 C CA . ASN A 1 191 ? -19.005 -13.765 33.346 1.00 46.97 191 ASN A CA 1
ATOM 1545 C C . ASN A 1 191 ? -19.732 -12.863 34.363 1.00 46.97 191 ASN A C 1
ATOM 1547 O O . ASN A 1 191 ? -20.391 -11.889 33.987 1.00 46.97 191 ASN A O 1
ATOM 1551 N N . ALA A 1 192 ? -19.642 -13.202 35.650 1.00 39.41 192 ALA A N 1
ATOM 1552 C CA . ALA A 1 192 ? -20.251 -12.394 36.689 1.00 39.41 192 ALA A CA 1
ATOM 1553 C C . ALA A 1 192 ? -19.438 -11.094 36.787 1.00 39.41 192 ALA A C 1
ATOM 1555 O O . ALA A 1 192 ? -18.230 -11.158 37.044 1.00 39.41 192 ALA A O 1
ATOM 1556 N N . PRO A 1 193 ? -20.033 -9.905 36.563 1.00 40.16 193 PRO A N 1
ATOM 1557 C CA . PRO A 1 193 ? -19.352 -8.672 36.912 1.00 40.16 193 PRO A CA 1
ATOM 1558 C C . PRO A 1 193 ? -19.084 -8.737 38.415 1.00 40.16 193 PRO A C 1
ATOM 1560 O O . PRO A 1 193 ? -19.978 -9.072 39.190 1.00 40.16 193 PRO A O 1
ATOM 1563 N N . SER A 1 194 ? -17.840 -8.467 38.808 1.00 38.31 194 SER A N 1
ATOM 1564 C CA . SER A 1 194 ? -17.388 -8.414 40.199 1.00 38.31 194 SER A CA 1
ATOM 1565 C C . SER A 1 194 ? -18.186 -7.361 40.979 1.00 38.31 194 SER A C 1
ATOM 1567 O O . SER A 1 194 ? -17.738 -6.231 41.167 1.00 38.31 194 SER A O 1
ATOM 1569 N N . ALA A 1 195 ? -19.380 -7.720 41.432 1.00 38.34 195 ALA A N 1
ATOM 1570 C CA . ALA A 1 195 ? -20.118 -6.990 42.439 1.00 38.34 195 ALA A CA 1
ATOM 1571 C C . ALA A 1 195 ? -19.732 -7.599 43.784 1.00 38.34 195 ALA A C 1
ATOM 1573 O O . ALA A 1 195 ? -20.223 -8.656 44.177 1.00 38.34 195 ALA A O 1
ATOM 1574 N N . ALA A 1 196 ? -18.807 -6.933 44.475 1.00 34.94 196 ALA A N 1
ATOM 1575 C CA . ALA A 1 196 ? -18.581 -7.159 45.889 1.00 34.94 196 ALA A CA 1
ATOM 1576 C C . ALA A 1 196 ? -19.897 -6.864 46.627 1.00 34.94 196 ALA A C 1
ATOM 1578 O O . ALA A 1 196 ? -20.256 -5.709 46.847 1.00 34.94 196 ALA A O 1
ATOM 1579 N N . ALA A 1 197 ? -20.650 -7.914 46.948 1.00 33.94 197 ALA A N 1
ATOM 1580 C CA . ALA A 1 197 ? -21.832 -7.814 47.782 1.00 33.94 197 ALA A CA 1
ATOM 1581 C C . ALA A 1 197 ? -21.377 -7.683 49.240 1.00 33.94 197 ALA A C 1
ATOM 1583 O O . ALA A 1 197 ? -21.162 -8.671 49.941 1.00 33.94 197 ALA A O 1
ATOM 1584 N N . THR A 1 198 ? -21.196 -6.445 49.690 1.00 32.38 198 THR A N 1
ATOM 1585 C CA . THR A 1 198 ? -21.138 -6.130 51.116 1.00 32.38 198 THR A CA 1
ATOM 1586 C C . THR A 1 198 ? -22.551 -6.307 51.667 1.00 32.38 198 THR A C 1
ATOM 1588 O O . THR A 1 198 ? -23.452 -5.539 51.332 1.00 32.38 198 THR A O 1
ATOM 1591 N N . ALA A 1 199 ? -22.768 -7.359 52.455 1.00 32.56 199 ALA A N 1
ATOM 1592 C CA . ALA A 1 199 ? -24.001 -7.523 53.214 1.00 32.56 199 ALA A CA 1
ATOM 1593 C C . ALA A 1 199 ? -24.100 -6.398 54.259 1.00 32.56 199 ALA A C 1
ATOM 1595 O O . ALA A 1 199 ? -23.125 -6.149 54.973 1.00 32.56 199 ALA A O 1
ATOM 1596 N N . ALA A 1 200 ? -25.248 -5.717 54.286 1.00 34.19 200 ALA A N 1
ATOM 1597 C CA . ALA A 1 200 ? -25.630 -4.776 55.339 1.00 34.19 200 ALA A CA 1
ATOM 1598 C C . ALA A 1 200 ? -25.765 -5.477 56.699 1.00 34.19 200 ALA A C 1
ATOM 1600 O O . ALA A 1 200 ? -26.170 -6.665 56.712 1.00 34.19 200 ALA A O 1
#

Nearest PDB structures (foldseek):
  3nbx-assembly1_X  TM=9.774E-01  e=5.016E-21  Escherichia coli K-12
  6q7m-assembly1_Z  TM=8.192E-01  e=3.055E-20  Escherichia coli
  4upb-assembly1_E  TM=8.777E-01  e=4.181E-19  Escherichia coli K-12
  4upb-assembly1_C  TM=7.531E-01  e=1.005E-16  Escherichia coli K-12
  5ip1-assembly1_A  TM=1.621E-01  e=5.981E+00  Orthotospovirus tomatomaculae

Solvent-accessible surface area (backbone atoms only — not comparable to full-atom values): 12300 Å² total; per-residue (Å²): 134,63,75,56,82,90,83,76,79,81,81,52,68,67,61,43,52,49,62,74,66,56,82,73,62,86,88,57,84,87,72,55,75,93,76,58,82,48,74,65,57,54,57,49,47,63,55,55,30,69,68,30,37,81,43,69,77,46,49,52,54,53,50,52,52,52,51,55,38,74,72,37,94,77,45,59,87,74,52,71,70,54,53,58,54,48,50,55,52,31,17,41,52,20,41,80,66,80,33,65,43,44,53,58,76,47,58,62,61,48,49,35,43,58,43,89,50,72,69,27,34,54,50,41,45,53,54,48,49,50,42,56,70,36,51,59,76,42,46,49,60,52,52,53,53,52,50,53,53,51,52,52,51,52,51,54,51,60,76,48,38,92,82,58,80,88,74,68,47,78,48,80,61,104,81,63,94,65,82,42,72,43,76,51,85,88,57,81,80,59,90,72,77,91,69,83,79,76,80,130

Mean predicted aligned error: 9.45 Å

Radius of gyration: 30.53 Å; Cα contacts (8 Å, |Δi|>4): 139; chains: 1; bounding box: 63×45×94 Å

Foldseek 3Di:
DFFADDDDDDPDPVVVVCVVPDPDDPPDDPDDPVPDQDPVNVVVVVVLLVQQDEDPLLVVLVVVLVVVQVPDPPAADDDPVSVVVLSSQQSSVQVVVVHSYRALVSCQSVLRGRDDDPVNSVVSNVSSVCSVVPRRVPNVVVVVVVVVVVVVVVVVCVVCVVVPDFDWAWDDDPPDPDIDTHGPPVPPPDPDDPDPPDDD

Secondary structure (DSSP, 8-state):
------------HHHHHHHHH----TTS--S-GGGSPPHHHHHHHHHHHHHSB--HHHHHHHHHHHHHHHH-TTPPP--HHHHHHHHHHHHHHHHHTT-SB--GGGGGGGGGTS-SSHHHHHHHHHHHHHHHHHTTTSHHHHHHHHHHHHHHHHHHHHHTGGG---PPEEE--TT-SS-EEE--TTTTTS----------

pLDDT: mean 88.82, std 15.72, range [32.38, 98.75]

Sequence (200 aa):
MLIRLWLDKVQDKTNFRSMLLSQQDENSNPVPVALQVSSEEFAQWQQDISGVKLTDSVFELVYQLRQQLETQPKAPYVSDRRWKKAIRLLQASAFFSGRDTIAPIDLILLKDCLWHDIESMNLMSQLLETLMTNHAWQQQAMLTRLGAITQRRIQIQQQHSDKTALKVTRLGGMFSRKAHYELPADVEGANAPSAAATAA

Organism: Raoultella terrigena (NCBI:txid577)

InterPro domains:
  IPR041538 ATPase RavA-like, AAA lid domain [PF17868] (57-125)
  IPR050513 RavA family ATPases [PTHR32204] (1-170)